Protein AF-A0A7S0HGZ1-F1 (afdb_monomer_lite)

Sequence (191 aa):
KMSKRSIVALLVACAAPAHAFAPAGRRSLPRTAAAGVERHELALAAVRRSAQPQMAAAAVATRLGAGGLSLASLTRPVVAVAAALLVVIAWAFKRLNTPSRVYDREANSVGREYDAWTSEGVLEYYWGEHIHLGWYAEGQRKGPFYGGKDFIEAKYDFTEKMLEFSKTDMPAKVLDVGCGIGGTSRYIAKR

Foldseek 3Di:
DDDDDDDDDDDDDDDDDDDDDDDDDDDDDDDDPVVVVVVVVVVVVVVVVVPPCVVVVVVVVVVVPPDDPDPVPDDPVNVVVVVVVVVVVVVVCCVVPDDPDDCDVPVNVVVVVLVVCVVVCVCCVPPNQDPDWFAADVQQDDDPPGHDDDGNVRRVVVLVVVCVVVVDDLDPDDDDDCCRSPSSVVSSVVD

InterPro domains:
  IPR029063 S-adenosyl-L-methionine-dependent methyltransferase superfamily [G3DSA:3.40.50.150] (119-191)
  IPR029063 S-adenosyl-L-methionine-dependent methyltransferase superfamily [SSF53335] (108-191)
  IPR050447 Erg6/SMT methyltransferase [PTHR44068] (107-190)

Organism: NCBI:txid33657

pLDDT: mean 73.36, std 22.55, range [29.34, 97.44]

Structure (mmCIF, N/CA/C/O backbone):
data_AF-A0A7S0HGZ1-F1
#
_entry.id   AF-A0A7S0HGZ1-F1
#
loop_
_atom_site.group_PDB
_atom_site.id
_atom_site.type_symbol
_atom_site.label_atom_id
_atom_site.label_alt_id
_atom_site.label_comp_id
_atom_site.label_asym_id
_atom_site.label_entity_id
_atom_site.label_seq_id
_atom_site.pdbx_PDB_ins_code
_atom_site.Cartn_x
_atom_site.Cartn_y
_atom_site.Cartn_z
_atom_site.occupancy
_atom_site.B_iso_or_equiv
_atom_site.auth_seq_id
_atom_site.auth_comp_id
_atom_site.auth_asym_id
_atom_site.auth_atom_id
_atom_site.pdbx_PDB_model_num
ATOM 1 N N . LYS A 1 1 ? 31.684 48.669 -25.978 1.00 41.62 1 LYS A N 1
ATOM 2 C CA . LYS A 1 1 ? 30.832 48.511 -24.770 1.00 41.62 1 LYS A CA 1
ATOM 3 C C . LYS A 1 1 ? 29.613 47.675 -25.170 1.00 41.62 1 LYS A C 1
ATOM 5 O O . LYS A 1 1 ? 29.011 48.013 -26.174 1.00 41.62 1 LYS A O 1
ATOM 10 N N . MET A 1 2 ? 29.312 46.612 -24.410 1.00 41.50 2 MET A N 1
ATOM 11 C CA . MET A 1 2 ? 28.174 45.673 -24.529 1.00 41.50 2 MET A CA 1
ATOM 12 C C . MET A 1 2 ? 28.137 44.710 -25.732 1.00 41.50 2 MET A C 1
ATOM 14 O O . MET A 1 2 ? 27.576 45.025 -26.771 1.00 41.50 2 MET A O 1
ATOM 18 N N . SER A 1 3 ? 28.592 43.471 -25.512 1.00 36.12 3 SER A N 1
ATOM 19 C CA . SER A 1 3 ? 28.006 42.295 -26.172 1.00 36.12 3 SER A CA 1
ATOM 20 C C . SER A 1 3 ? 27.131 41.576 -25.145 1.00 36.12 3 SER A C 1
ATOM 22 O O . SER A 1 3 ? 27.597 41.205 -24.064 1.00 36.12 3 SER A O 1
ATOM 24 N N . LYS A 1 4 ? 25.828 41.510 -25.431 1.00 45.56 4 LYS A N 1
ATOM 25 C CA . LYS A 1 4 ? 24.799 40.934 -24.562 1.00 45.56 4 LYS A CA 1
ATOM 26 C C . LYS A 1 4 ? 24.889 39.407 -24.597 1.00 45.56 4 LYS A C 1
ATOM 28 O O . LYS A 1 4 ? 24.957 38.796 -25.655 1.00 45.56 4 LYS A O 1
ATOM 33 N N . ARG A 1 5 ? 24.850 38.825 -23.400 1.00 55.84 5 ARG A N 1
ATOM 34 C CA . ARG A 1 5 ? 24.673 37.400 -23.112 1.00 55.84 5 ARG A CA 1
ATOM 35 C C . ARG A 1 5 ? 23.346 36.906 -23.701 1.00 55.84 5 ARG A C 1
ATOM 37 O O . ARG A 1 5 ? 22.328 37.558 -23.485 1.00 55.84 5 ARG A O 1
ATOM 44 N N . SER A 1 6 ? 23.339 35.720 -24.304 1.00 40.00 6 SER A N 1
ATOM 45 C CA . SER A 1 6 ? 22.114 34.938 -24.501 1.00 40.00 6 SER A CA 1
ATOM 46 C C . SER A 1 6 ? 22.277 33.592 -23.808 1.00 40.00 6 SER A C 1
ATOM 48 O O . SER A 1 6 ? 22.900 32.669 -24.319 1.00 40.00 6 SER A O 1
ATOM 50 N N . ILE A 1 7 ? 21.740 33.533 -22.591 1.00 44.81 7 ILE A N 1
ATOM 51 C CA . ILE A 1 7 ? 21.491 32.307 -21.838 1.00 44.81 7 ILE A CA 1
ATOM 52 C C . ILE A 1 7 ? 20.259 31.665 -22.480 1.00 44.81 7 ILE A C 1
ATOM 54 O O . ILE A 1 7 ? 19.182 32.259 -22.469 1.00 44.81 7 ILE A O 1
ATOM 58 N N . VAL A 1 8 ? 20.417 30.481 -23.068 1.00 39.00 8 VAL A N 1
ATOM 59 C CA . VAL A 1 8 ? 19.291 29.683 -23.565 1.00 39.00 8 VAL A CA 1
ATOM 60 C C . VAL A 1 8 ? 18.772 28.851 -22.398 1.00 39.00 8 VAL A C 1
ATOM 62 O O . VAL A 1 8 ? 19.429 27.916 -21.947 1.00 39.00 8 VAL A O 1
ATOM 65 N N . ALA A 1 9 ? 17.607 29.230 -21.878 1.00 36.78 9 ALA A N 1
ATOM 66 C CA . ALA A 1 9 ? 16.886 28.461 -20.875 1.00 36.78 9 ALA A CA 1
ATOM 67 C C . ALA A 1 9 ? 16.153 27.297 -21.559 1.00 36.78 9 ALA A C 1
ATOM 69 O O . ALA A 1 9 ? 15.235 27.505 -22.354 1.00 36.78 9 ALA A O 1
ATOM 70 N N . LEU A 1 10 ? 16.567 26.069 -21.250 1.00 31.06 10 LEU A N 1
ATOM 71 C CA . LEU A 1 10 ? 15.882 24.849 -21.661 1.00 31.06 10 LEU A CA 1
ATOM 72 C C . LEU A 1 10 ? 14.682 24.621 -20.729 1.00 31.06 10 LEU A C 1
ATOM 74 O O . LEU A 1 10 ? 14.828 24.109 -19.622 1.00 31.06 10 LEU A O 1
ATOM 78 N N . LEU A 1 11 ? 13.493 25.031 -21.168 1.00 31.52 11 LEU A N 1
ATOM 79 C CA . LEU A 1 11 ? 12.237 24.753 -20.472 1.00 31.52 11 LEU A CA 1
ATOM 80 C C . LEU A 1 11 ? 11.742 23.351 -20.854 1.00 31.52 11 LEU A C 1
ATOM 82 O O . LEU A 1 11 ? 11.173 23.141 -21.925 1.00 31.52 11 LEU A O 1
ATOM 86 N N . VAL A 1 12 ? 11.969 22.383 -19.965 1.00 32.38 12 VAL A N 1
ATOM 87 C CA . VAL A 1 12 ? 11.362 21.049 -20.037 1.00 32.38 12 VAL A CA 1
ATOM 88 C C . VAL A 1 12 ? 9.941 21.149 -19.483 1.00 32.38 12 VAL A C 1
ATOM 90 O O . VA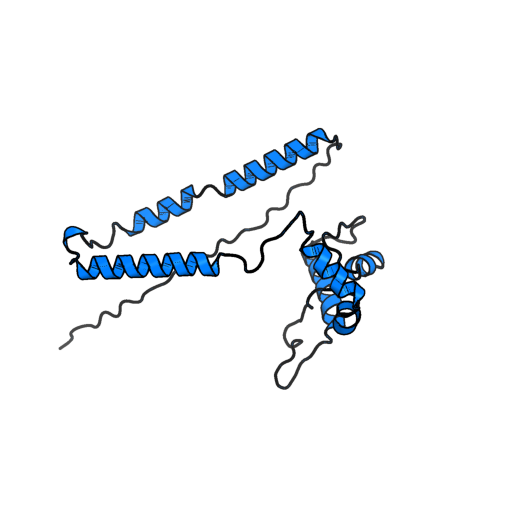L A 1 12 ? 9.737 21.248 -18.277 1.00 32.38 12 VAL A O 1
ATOM 93 N N . ALA A 1 13 ? 8.947 21.151 -20.368 1.00 34.00 13 ALA A N 1
ATOM 94 C CA . ALA A 1 13 ? 7.546 21.045 -19.977 1.00 34.00 13 ALA A CA 1
ATOM 95 C C . ALA A 1 13 ? 7.168 19.562 -19.832 1.00 34.00 13 ALA A C 1
ATOM 97 O O . ALA A 1 13 ? 6.908 18.884 -20.826 1.00 34.00 13 ALA A O 1
ATOM 98 N N . CYS A 1 14 ? 7.131 19.059 -18.597 1.00 29.34 14 CYS A N 1
ATOM 99 C CA . CYS A 1 14 ? 6.474 17.792 -18.278 1.00 29.34 14 CYS A CA 1
ATOM 100 C C . CYS A 1 14 ? 4.956 18.012 -18.261 1.00 29.34 14 CYS A C 1
ATOM 102 O O . CYS A 1 14 ? 4.414 18.550 -17.299 1.00 29.34 14 CYS A O 1
ATOM 104 N N . ALA A 1 15 ? 4.264 17.602 -19.322 1.00 35.25 15 ALA A N 1
ATOM 105 C CA . ALA A 1 15 ? 2.812 17.484 -19.303 1.00 35.25 15 ALA A CA 1
ATOM 106 C C . ALA A 1 15 ? 2.436 16.133 -18.675 1.00 35.25 15 ALA A C 1
ATOM 108 O O . ALA A 1 15 ? 2.579 15.089 -19.309 1.00 35.25 15 ALA A O 1
ATOM 109 N N . ALA A 1 16 ? 1.980 16.149 -17.423 1.00 33.12 16 ALA A N 1
ATOM 110 C CA . ALA A 1 16 ? 1.299 15.004 -16.829 1.00 33.12 16 ALA A CA 1
ATOM 111 C C . ALA A 1 16 ? -0.161 14.976 -17.324 1.00 33.12 16 ALA A C 1
ATOM 113 O O . ALA A 1 16 ? -0.810 16.027 -17.330 1.00 33.12 16 ALA A O 1
ATOM 114 N N . PRO A 1 17 ? -0.714 13.820 -17.727 1.00 38.50 17 PRO A N 1
ATOM 115 C CA . PRO A 1 17 ? -2.129 13.731 -18.044 1.00 38.50 17 PRO A CA 1
ATOM 116 C C . PRO A 1 17 ? -2.932 13.762 -16.739 1.00 38.50 17 PRO A C 1
ATOM 118 O O . PRO A 1 17 ? -2.854 12.853 -15.913 1.00 38.50 17 PRO A O 1
ATOM 121 N N . ALA A 1 18 ? -3.715 14.821 -16.543 1.00 38.97 18 ALA A N 1
ATOM 122 C CA . ALA A 1 18 ? -4.734 14.862 -15.505 1.00 38.97 18 ALA A CA 1
ATOM 123 C C . ALA A 1 18 ? -5.932 14.018 -15.966 1.00 38.97 18 ALA A C 1
ATOM 125 O O . ALA A 1 18 ? -6.783 14.484 -16.723 1.00 38.97 18 ALA A O 1
ATOM 126 N N . HIS A 1 19 ? -5.998 12.758 -15.539 1.00 39.75 19 HIS A N 1
ATOM 127 C CA . HIS A 1 19 ? -7.205 11.952 -15.700 1.00 39.75 19 HIS A CA 1
ATOM 128 C C . HIS A 1 19 ? -8.197 12.317 -14.590 1.00 39.75 19 HIS A C 1
ATOM 130 O O . HIS A 1 19 ? -8.102 11.830 -13.466 1.00 39.75 19 HIS A O 1
ATOM 136 N N . ALA A 1 20 ? -9.143 13.204 -14.898 1.00 35.41 20 ALA A N 1
ATOM 137 C CA . ALA A 1 20 ? -10.299 13.445 -14.044 1.00 35.41 20 ALA A CA 1
ATOM 138 C C . ALA A 1 20 ? -11.255 12.242 -14.131 1.00 35.41 20 ALA A C 1
ATOM 140 O O . ALA A 1 20 ? -11.731 11.885 -15.208 1.00 35.41 20 ALA A O 1
ATOM 141 N N . PHE A 1 21 ? -11.527 11.608 -12.991 1.00 33.97 21 PHE A N 1
ATOM 142 C CA . PHE A 1 21 ? -12.536 10.561 -12.856 1.00 33.97 21 PHE A CA 1
ATOM 143 C C . PHE A 1 21 ? -13.940 11.175 -12.991 1.00 33.97 21 PHE A C 1
ATOM 145 O O . PHE A 1 21 ? -14.324 12.031 -12.194 1.00 33.97 21 PHE A O 1
ATOM 152 N N . ALA A 1 22 ? -14.708 10.745 -13.996 1.00 34.44 22 ALA A N 1
ATOM 153 C CA . ALA A 1 22 ? -16.108 11.127 -14.172 1.00 34.44 22 ALA A CA 1
ATOM 154 C C . ALA A 1 22 ? -17.026 10.082 -13.504 1.00 34.44 22 ALA A C 1
ATOM 156 O O . ALA A 1 22 ? -16.898 8.893 -13.807 1.00 34.44 22 ALA A O 1
ATOM 157 N N . PRO A 1 23 ? -17.961 10.470 -12.616 1.00 38.59 23 PRO A N 1
ATOM 158 C CA . PRO A 1 23 ? -18.854 9.513 -11.976 1.00 38.59 23 PRO A CA 1
ATOM 159 C C . PRO A 1 23 ? -19.925 9.043 -12.969 1.00 38.59 23 PRO A C 1
ATOM 161 O O . PRO A 1 23 ? -20.673 9.844 -13.530 1.00 38.59 23 PRO A O 1
ATOM 164 N N . ALA A 1 24 ? -20.020 7.729 -13.180 1.00 42.75 24 ALA A N 1
ATOM 165 C CA . ALA A 1 24 ? -21.092 7.131 -13.967 1.00 42.75 24 ALA A CA 1
ATOM 166 C C . ALA A 1 24 ? -22.426 7.230 -13.203 1.00 42.75 24 ALA A C 1
ATOM 168 O O . ALA A 1 24 ? -22.575 6.694 -12.103 1.00 42.75 24 ALA A O 1
ATOM 169 N N . GLY A 1 25 ? -23.397 7.931 -13.791 1.00 37.00 25 GLY A N 1
ATOM 170 C CA . GLY A 1 25 ? -24.742 8.092 -13.243 1.00 37.00 25 GLY A CA 1
ATOM 171 C C . GLY A 1 25 ? -25.485 6.762 -13.081 1.00 37.00 25 GLY A C 1
ATOM 172 O O . GLY A 1 25 ? -25.408 5.866 -13.922 1.00 37.00 25 GLY A O 1
ATOM 173 N N . ARG A 1 26 ? -26.237 6.644 -11.980 1.00 47.19 26 ARG A N 1
ATOM 174 C CA . ARG A 1 26 ? -27.071 5.483 -11.647 1.00 47.19 26 ARG A CA 1
ATOM 175 C C . ARG A 1 26 ? -28.221 5.321 -12.648 1.00 47.19 26 ARG A C 1
ATOM 177 O O . ARG A 1 26 ? -29.146 6.127 -12.658 1.00 47.19 26 ARG A O 1
ATOM 184 N N . ARG A 1 27 ? -28.237 4.208 -13.386 1.00 40.69 27 ARG A N 1
ATOM 185 C CA . ARG A 1 27 ? -29.474 3.546 -13.834 1.00 40.69 27 ARG A CA 1
ATOM 186 C C . ARG A 1 27 ? -29.335 2.035 -13.664 1.00 40.69 27 ARG A C 1
ATOM 188 O O . ARG A 1 27 ? -28.563 1.376 -14.354 1.00 40.69 27 ARG A O 1
ATOM 195 N N . SER A 1 28 ? -30.079 1.503 -12.704 1.00 45.09 28 SER A N 1
ATOM 196 C CA . SER A 1 28 ? -30.252 0.075 -12.458 1.00 45.09 28 SER A CA 1
ATOM 197 C C . SER A 1 28 ? -31.193 -0.518 -13.509 1.00 45.09 28 SER A C 1
ATOM 199 O O . SER A 1 28 ? -32.391 -0.245 -13.482 1.00 45.09 28 SER A O 1
ATOM 201 N N . LEU A 1 29 ? -30.660 -1.332 -14.421 1.00 42.62 29 LEU A N 1
ATOM 202 C CA . LEU A 1 29 ? -31.454 -2.225 -15.271 1.00 42.62 29 LEU A CA 1
ATOM 203 C C . LEU A 1 29 ? -31.187 -3.693 -14.890 1.00 42.62 29 LEU A C 1
ATOM 205 O O . LEU A 1 29 ? -30.072 -4.001 -14.444 1.00 42.62 29 LEU A O 1
ATOM 209 N N . PRO A 1 30 ? -32.184 -4.590 -15.040 1.00 42.56 30 PRO A N 1
ATOM 210 C CA . PRO A 1 30 ? -32.094 -5.969 -14.579 1.00 42.56 30 PRO A CA 1
ATOM 211 C C . PRO A 1 30 ? -30.989 -6.752 -15.295 1.00 42.56 30 PRO A C 1
ATOM 213 O O . PRO A 1 30 ? -30.675 -6.540 -16.466 1.00 42.56 30 PRO A O 1
ATOM 216 N N . ARG A 1 31 ? -30.354 -7.642 -14.534 1.00 44.50 31 ARG A N 1
ATOM 217 C CA . ARG A 1 31 ? -29.079 -8.284 -14.851 1.00 44.50 31 ARG A CA 1
ATOM 218 C C . ARG A 1 31 ? -29.319 -9.648 -15.505 1.00 44.50 31 ARG A C 1
ATOM 220 O O . ARG A 1 31 ? -29.471 -10.641 -14.807 1.00 44.50 31 ARG A O 1
ATOM 227 N N . THR A 1 32 ? -29.310 -9.705 -16.835 1.00 45.94 32 THR A N 1
ATOM 228 C CA . THR A 1 32 ? -29.090 -10.956 -17.583 1.00 45.94 32 THR A CA 1
ATOM 229 C C . THR A 1 32 ? -27.603 -11.088 -17.930 1.00 45.94 32 THR A C 1
ATOM 231 O O . THR A 1 32 ? -26.920 -10.090 -18.167 1.00 45.94 32 THR A O 1
ATOM 234 N N . ALA A 1 33 ? -27.069 -12.315 -17.918 1.00 49.88 33 ALA A N 1
ATOM 235 C CA . ALA A 1 33 ? -25.637 -12.593 -18.103 1.00 49.88 33 ALA A CA 1
ATOM 236 C C . ALA A 1 33 ? -25.077 -12.070 -19.445 1.00 49.88 33 ALA A C 1
ATOM 238 O O . ALA A 1 33 ? -23.939 -11.606 -19.498 1.00 49.88 33 ALA A O 1
ATOM 239 N N . ALA A 1 34 ? -25.905 -12.031 -20.495 1.00 48.03 34 ALA A N 1
ATOM 240 C CA . ALA A 1 34 ? -25.556 -11.462 -21.799 1.00 48.03 34 ALA A CA 1
ATOM 241 C C . ALA A 1 34 ? -25.241 -9.952 -21.731 1.00 48.03 34 ALA A C 1
ATOM 243 O O . ALA A 1 34 ? -24.318 -9.474 -22.387 1.00 48.03 34 ALA A O 1
ATOM 244 N N . ALA A 1 35 ? -25.922 -9.206 -20.853 1.00 49.75 35 ALA A N 1
ATOM 245 C CA . ALA A 1 35 ? -25.700 -7.771 -20.667 1.00 49.75 35 ALA A CA 1
ATOM 246 C C . ALA A 1 35 ? -24.392 -7.440 -19.920 1.00 49.75 35 ALA A C 1
ATOM 248 O O . ALA A 1 35 ? -24.029 -6.267 -19.811 1.00 49.75 35 ALA A O 1
ATOM 249 N N . GLY A 1 36 ? -23.710 -8.433 -19.335 1.00 49.97 36 GLY A N 1
ATOM 250 C CA . GLY A 1 36 ? -22.396 -8.262 -18.706 1.00 49.97 36 GLY A CA 1
ATOM 251 C C . GLY A 1 36 ? -21.254 -8.275 -19.723 1.00 49.97 36 GLY A C 1
ATOM 252 O O . GLY A 1 36 ? -20.342 -7.458 -19.624 1.00 49.97 36 GLY A O 1
ATOM 253 N N . VAL A 1 37 ? -21.351 -9.148 -20.729 1.00 55.09 37 VAL A N 1
ATOM 254 C CA . VAL A 1 37 ? -20.358 -9.277 -21.808 1.00 55.09 37 VAL A CA 1
ATOM 255 C C . VAL A 1 37 ? -20.407 -8.056 -22.728 1.00 55.09 37 VAL A C 1
ATOM 257 O O . VAL A 1 37 ? -19.378 -7.433 -22.965 1.00 55.09 37 VAL A O 1
ATOM 260 N N . GLU A 1 38 ? -21.611 -7.626 -23.120 1.00 54.50 38 GLU A N 1
ATOM 261 C CA . GLU A 1 38 ? -21.840 -6.388 -23.886 1.00 54.50 38 GLU A CA 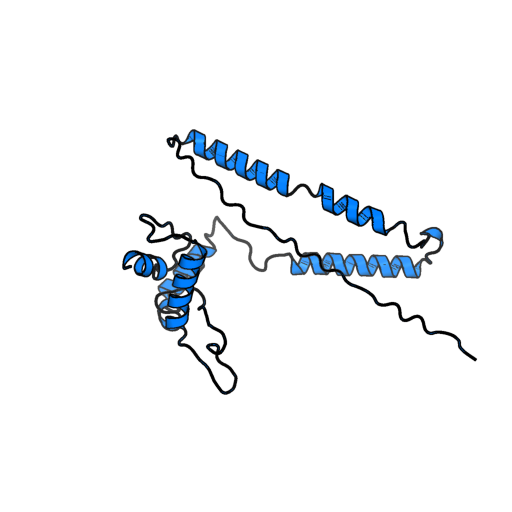1
ATOM 262 C C . GLU A 1 38 ? -21.270 -5.147 -23.177 1.00 54.50 38 GLU A C 1
ATOM 264 O O . GLU A 1 38 ? -20.631 -4.299 -23.796 1.00 54.50 38 GLU A O 1
ATOM 269 N N . ARG A 1 39 ? -21.434 -5.051 -21.849 1.00 56.75 39 ARG A N 1
ATOM 270 C CA . ARG A 1 39 ? -20.885 -3.938 -21.056 1.00 56.75 39 ARG A CA 1
ATOM 271 C C . ARG A 1 39 ? -19.363 -3.971 -20.954 1.00 56.75 39 ARG A C 1
ATOM 273 O O . ARG A 1 39 ? -18.753 -2.906 -20.914 1.00 56.75 39 ARG A O 1
ATOM 280 N N . HIS A 1 40 ? -18.759 -5.156 -20.919 1.00 54.72 40 HIS A N 1
ATOM 281 C CA . HIS A 1 40 ? -17.306 -5.309 -20.909 1.00 54.72 40 HIS A CA 1
ATOM 282 C C . HIS A 1 40 ? -16.698 -4.936 -22.268 1.00 54.72 40 HIS A C 1
ATOM 284 O O . HIS A 1 40 ? -15.738 -4.172 -22.311 1.00 54.72 40 HIS A O 1
AT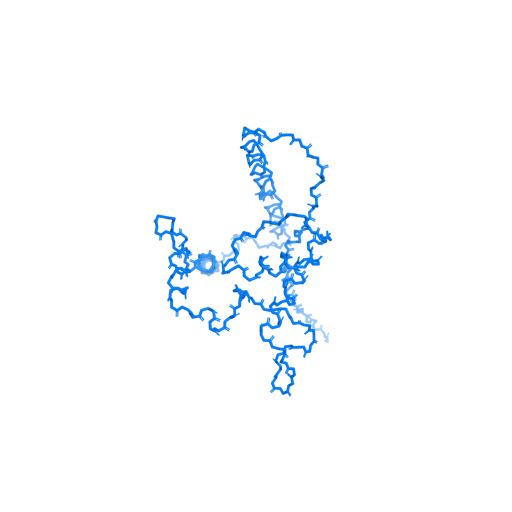OM 290 N N . GLU A 1 41 ? -17.313 -5.375 -23.368 1.00 58.22 41 GLU A N 1
ATOM 291 C CA . GLU A 1 41 ? -16.935 -4.997 -24.736 1.00 58.22 41 GLU A CA 1
ATOM 292 C C . GLU A 1 41 ? -17.085 -3.486 -24.973 1.00 58.22 41 GLU A C 1
ATOM 294 O O . GLU A 1 41 ? -16.166 -2.841 -25.472 1.00 58.22 41 GLU A O 1
ATOM 299 N N . LEU A 1 42 ? -18.192 -2.876 -24.533 1.00 57.28 42 LEU A N 1
ATOM 300 C CA . LEU A 1 42 ? -18.407 -1.427 -24.637 1.00 57.28 42 LEU A CA 1
ATOM 301 C C . LEU A 1 42 ? -17.424 -0.621 -23.775 1.00 57.28 42 LEU A C 1
ATOM 303 O O . LEU A 1 42 ? -16.933 0.418 -24.222 1.00 57.28 42 LEU A O 1
ATOM 307 N N . ALA A 1 43 ? -17.099 -1.095 -22.570 1.00 56.31 43 ALA A N 1
ATOM 308 C CA . ALA A 1 43 ? -16.103 -0.465 -21.705 1.00 56.31 43 ALA A CA 1
ATOM 309 C C . ALA A 1 43 ? -14.686 -0.587 -22.288 1.00 56.31 43 ALA A C 1
ATOM 311 O O . ALA A 1 43 ? -13.951 0.400 -22.319 1.00 56.31 43 ALA A O 1
ATOM 312 N N . LEU A 1 44 ? -14.318 -1.751 -22.830 1.00 55.53 44 LEU A N 1
ATOM 313 C CA . LEU A 1 44 ? -13.049 -1.959 -23.532 1.00 55.53 44 LEU A CA 1
ATOM 314 C C . LEU A 1 44 ? -12.964 -1.128 -24.817 1.00 55.53 44 LEU A C 1
ATOM 316 O O . LEU A 1 44 ? -11.914 -0.556 -25.106 1.00 55.53 44 LEU A O 1
ATOM 320 N N . ALA A 1 45 ? -14.062 -0.998 -25.565 1.00 56.25 45 ALA A N 1
ATOM 321 C CA . ALA A 1 45 ? -14.146 -0.157 -26.755 1.00 56.25 45 ALA A CA 1
ATOM 322 C C . ALA A 1 45 ? -14.060 1.342 -26.419 1.00 56.25 45 ALA A C 1
ATOM 324 O O . ALA A 1 45 ? -13.477 2.108 -27.191 1.00 56.25 45 ALA A O 1
ATOM 325 N N . ALA A 1 46 ? -14.601 1.769 -25.273 1.00 54.38 46 ALA A N 1
ATOM 326 C CA . ALA A 1 46 ? -14.463 3.131 -24.761 1.00 54.38 46 ALA A CA 1
ATOM 327 C C . ALA A 1 46 ? -13.027 3.416 -24.290 1.00 54.38 46 ALA A C 1
ATOM 329 O O . ALA A 1 46 ? -12.467 4.449 -24.654 1.00 54.38 46 ALA A O 1
ATOM 330 N N . VAL A 1 47 ? -12.390 2.470 -23.587 1.00 54.16 47 VAL A N 1
ATOM 331 C CA . VAL A 1 47 ? -10.973 2.554 -23.188 1.00 54.16 47 VAL A CA 1
ATOM 332 C C . VAL A 1 47 ? -10.053 2.581 -24.416 1.00 54.16 47 VAL A C 1
ATOM 334 O O . VAL A 1 47 ? -9.160 3.427 -24.492 1.00 54.16 47 VAL A O 1
ATOM 337 N N . ARG A 1 48 ? -10.314 1.748 -25.437 1.00 51.88 48 ARG A N 1
ATOM 338 C CA . ARG A 1 48 ? -9.607 1.780 -26.734 1.00 51.88 48 ARG A CA 1
ATOM 339 C C . ARG A 1 48 ? -9.778 3.108 -27.470 1.00 51.88 48 ARG A C 1
ATOM 341 O O . ARG A 1 48 ? -8.820 3.570 -28.081 1.00 51.88 48 ARG A O 1
ATOM 348 N N . ARG A 1 49 ? -10.959 3.735 -27.401 1.00 50.47 49 ARG A N 1
ATOM 349 C CA . ARG A 1 49 ? -11.201 5.070 -27.979 1.00 50.47 49 ARG A CA 1
ATOM 350 C C . ARG A 1 49 ? -10.517 6.188 -27.191 1.00 50.47 49 ARG A C 1
ATOM 352 O O . ARG A 1 49 ? -9.988 7.103 -27.806 1.00 50.47 49 ARG A O 1
ATOM 359 N N . SER A 1 50 ? -10.434 6.101 -25.861 1.00 49.19 50 SER A N 1
ATOM 360 C CA . SER A 1 50 ? -9.639 7.053 -25.062 1.00 49.19 50 SER A CA 1
ATOM 361 C C . SER A 1 50 ? -8.125 6.877 -25.229 1.00 49.19 50 SER A C 1
ATOM 363 O O . SER A 1 50 ? -7.368 7.810 -24.981 1.00 49.19 50 SER A O 1
ATOM 365 N N . ALA A 1 51 ? -7.685 5.703 -25.689 1.00 43.75 51 ALA A N 1
ATOM 366 C CA . ALA A 1 51 ? -6.294 5.383 -25.996 1.00 43.75 51 ALA A CA 1
ATOM 367 C C . ALA A 1 51 ? -5.921 5.641 -27.471 1.00 43.75 51 ALA A C 1
ATOM 369 O O . ALA A 1 51 ? -4.910 5.124 -27.947 1.00 43.75 51 ALA A O 1
ATOM 370 N N . GLN A 1 52 ? -6.712 6.421 -28.220 1.00 43.44 52 GLN A N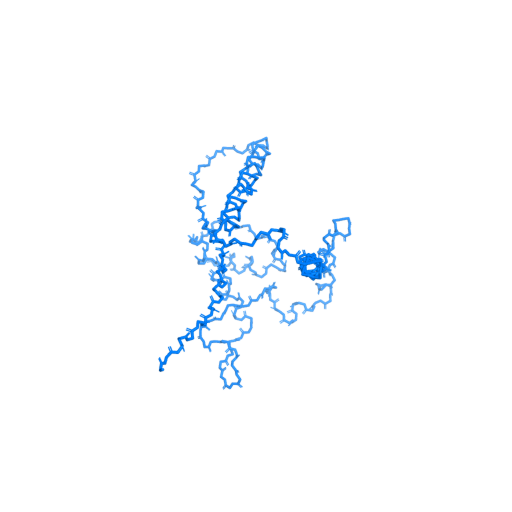 1
ATOM 371 C CA . GLN A 1 52 ? -6.326 6.852 -29.564 1.00 43.44 52 GLN A CA 1
ATOM 372 C C . GLN A 1 52 ? -5.107 7.796 -29.461 1.00 43.44 52 GLN A C 1
ATOM 374 O O . GLN A 1 52 ? -5.249 8.917 -28.971 1.00 43.44 52 GLN A O 1
ATOM 379 N N . PRO A 1 53 ? -3.912 7.431 -29.974 1.00 45.56 53 PRO A N 1
ATOM 380 C CA . PRO A 1 53 ? -2.697 8.253 -29.873 1.00 45.56 53 PRO A CA 1
ATOM 381 C C . PRO A 1 53 ? -2.719 9.489 -30.794 1.00 45.56 53 PRO A C 1
ATOM 383 O O . PRO A 1 53 ? -1.700 10.144 -31.023 1.00 45.56 53 PRO A O 1
ATOM 386 N N . GLN A 1 54 ? -3.886 9.820 -31.346 1.00 47.75 54 GLN A N 1
ATOM 387 C CA . GLN A 1 54 ? -4.048 10.741 -32.466 1.00 47.75 54 GLN A CA 1
ATOM 388 C C . GLN A 1 54 ? -3.744 12.192 -32.077 1.00 47.75 54 GLN A C 1
ATOM 390 O O . GLN A 1 54 ? -3.269 12.959 -32.908 1.00 47.75 54 GLN A O 1
ATOM 395 N N . MET A 1 55 ? -3.927 12.557 -30.802 1.00 44.12 55 MET A N 1
ATOM 396 C CA . MET A 1 55 ? -3.637 13.915 -30.326 1.00 44.12 55 MET A CA 1
ATOM 397 C C . MET A 1 55 ? -2.183 14.128 -29.876 1.00 44.12 55 MET A C 1
ATOM 399 O O . MET A 1 55 ? -1.703 15.259 -29.906 1.00 44.12 55 MET A O 1
ATOM 403 N N . ALA A 1 56 ? -1.447 13.067 -29.524 1.00 47.03 56 ALA A N 1
ATOM 404 C CA . ALA A 1 56 ? -0.031 13.184 -29.162 1.00 47.03 56 ALA A CA 1
ATOM 405 C C . ALA A 1 56 ? 0.876 13.308 -30.401 1.00 47.03 56 ALA A C 1
ATOM 407 O O . ALA A 1 56 ? 1.861 14.044 -30.377 1.00 47.03 56 ALA A O 1
ATOM 408 N N . ALA A 1 57 ? 0.519 12.650 -31.511 1.00 44.81 57 ALA A N 1
ATOM 409 C CA . ALA A 1 57 ? 1.297 12.703 -32.751 1.00 44.81 57 ALA A CA 1
ATOM 410 C C . ALA A 1 57 ? 1.285 14.100 -33.411 1.00 44.81 57 ALA A C 1
ATOM 412 O O . ALA A 1 57 ? 2.318 14.563 -33.898 1.00 44.81 57 ALA A O 1
ATOM 413 N N . ALA A 1 58 ? 0.152 14.813 -33.370 1.00 45.16 58 ALA A N 1
ATOM 414 C CA . ALA A 1 58 ? 0.016 16.140 -33.983 1.00 45.16 58 ALA A CA 1
ATOM 415 C C . ALA A 1 58 ? 0.808 17.240 -33.242 1.00 45.16 58 ALA A C 1
ATOM 417 O O . ALA A 1 58 ? 1.382 18.137 -33.866 1.00 45.16 58 ALA A O 1
ATOM 418 N N . ALA A 1 59 ? 0.904 17.155 -31.910 1.00 46.03 59 ALA A N 1
ATOM 419 C CA . ALA A 1 59 ? 1.652 18.124 -31.107 1.00 46.03 59 ALA A CA 1
ATOM 420 C C . ALA A 1 59 ? 3.181 17.977 -31.258 1.00 46.03 59 ALA A C 1
ATOM 422 O O . ALA A 1 59 ? 3.905 18.971 -31.181 1.00 46.03 59 ALA A O 1
ATOM 423 N N . VAL A 1 60 ? 3.675 16.761 -31.526 1.00 46.09 60 VAL A N 1
ATOM 424 C CA . VAL A 1 60 ? 5.104 16.501 -31.787 1.00 46.09 60 VAL A CA 1
ATOM 425 C C . VAL A 1 60 ? 5.509 16.963 -33.191 1.00 46.09 60 VAL A C 1
ATOM 427 O O . VAL A 1 60 ? 6.573 17.561 -33.352 1.00 46.09 60 VAL A O 1
ATOM 430 N N . ALA A 1 61 ? 4.643 16.779 -34.192 1.00 45.53 61 ALA A N 1
ATOM 431 C CA . ALA A 1 61 ? 4.921 17.175 -35.575 1.00 45.53 61 ALA A CA 1
ATOM 432 C C . ALA A 1 61 ? 5.095 18.699 -35.754 1.00 45.53 61 ALA A C 1
ATOM 434 O O . ALA A 1 61 ? 5.855 19.145 -36.610 1.00 45.53 61 ALA A O 1
ATOM 435 N N . THR A 1 62 ? 4.454 19.510 -34.907 1.00 43.09 62 THR A N 1
ATOM 436 C CA . THR A 1 62 ? 4.413 20.975 -35.080 1.00 43.09 62 THR A CA 1
ATOM 437 C C . THR A 1 62 ? 5.646 21.699 -34.506 1.00 43.09 62 THR A C 1
ATOM 439 O O . THR A 1 62 ? 5.883 22.862 -34.821 1.00 43.09 62 THR A O 1
ATOM 442 N N . ARG A 1 63 ? 6.493 21.036 -33.702 1.00 48.06 63 ARG A N 1
ATOM 443 C CA . ARG A 1 63 ? 7.694 21.665 -33.100 1.00 48.06 63 ARG A CA 1
ATOM 444 C C . ARG A 1 63 ? 8.996 21.457 -33.879 1.00 48.06 63 ARG A C 1
ATOM 446 O O . ARG A 1 63 ? 9.992 22.094 -33.552 1.00 48.06 63 ARG A O 1
ATOM 453 N N . LEU A 1 64 ? 8.989 20.637 -34.930 1.00 48.75 64 LEU A N 1
ATOM 454 C CA . LEU A 1 64 ? 10.151 20.431 -35.809 1.00 48.75 64 LEU A CA 1
ATOM 455 C C . LEU A 1 64 ? 10.305 21.517 -36.890 1.00 48.75 64 LEU A C 1
ATOM 457 O O . LEU A 1 64 ? 11.365 21.619 -37.495 1.00 48.75 64 LEU A O 1
ATOM 461 N N . GLY A 1 65 ? 9.280 22.347 -37.119 1.00 48.78 65 GLY A N 1
ATOM 462 C CA . GLY A 1 65 ? 9.285 23.360 -38.183 1.00 48.78 65 GLY A CA 1
ATOM 463 C C . GLY A 1 65 ? 9.803 24.750 -37.793 1.00 48.78 65 GLY A C 1
ATOM 464 O O . GLY A 1 65 ? 10.035 25.568 -38.675 1.00 48.78 65 GLY A O 1
ATOM 465 N N . ALA A 1 66 ? 9.985 25.048 -36.500 1.00 53.56 66 ALA A N 1
ATOM 466 C CA . ALA A 1 66 ? 10.281 26.415 -36.041 1.00 53.56 66 ALA A CA 1
ATOM 467 C C . ALA A 1 66 ? 11.770 26.692 -35.742 1.00 53.56 66 ALA A C 1
ATOM 469 O O . ALA A 1 66 ? 12.144 27.836 -35.498 1.00 53.56 66 ALA A O 1
ATOM 470 N N . GLY A 1 67 ? 12.631 25.671 -35.777 1.00 55.09 67 GLY A N 1
ATOM 471 C CA . GLY A 1 67 ? 14.081 25.811 -35.629 1.00 55.09 67 GLY A CA 1
ATOM 472 C C . GLY A 1 67 ? 14.776 25.115 -36.788 1.00 55.09 67 GLY A C 1
ATOM 473 O O . GLY A 1 67 ? 14.947 23.902 -36.754 1.00 55.09 67 GLY A O 1
ATOM 474 N N . GLY A 1 68 ? 15.122 25.870 -37.832 1.00 55.66 68 GLY A N 1
ATOM 475 C CA . GLY A 1 68 ? 15.687 25.362 -39.083 1.00 55.66 68 GLY A CA 1
ATOM 476 C C . GLY A 1 68 ? 17.065 24.709 -38.937 1.00 55.66 68 GLY A C 1
ATOM 477 O O . GLY A 1 68 ? 18.074 25.291 -39.319 1.00 55.66 68 GLY A O 1
ATOM 478 N N . LEU A 1 69 ? 17.109 23.476 -38.438 1.00 55.75 69 LEU A N 1
ATOM 479 C CA . LEU A 1 69 ? 18.224 22.558 -38.644 1.00 55.75 69 LEU A CA 1
ATOM 480 C C . LEU A 1 69 ? 17.921 21.740 -39.899 1.00 55.75 69 LEU A C 1
ATOM 482 O O . LEU A 1 69 ? 17.168 20.769 -39.864 1.00 55.75 69 LEU A O 1
ATOM 486 N N . SER A 1 70 ? 18.494 22.153 -41.029 1.00 60.62 70 SER A N 1
ATOM 487 C CA . SER A 1 70 ? 18.469 21.335 -42.239 1.00 60.62 70 SER A CA 1
ATOM 488 C C . SER A 1 70 ? 19.227 20.033 -41.978 1.00 60.62 70 SER A C 1
ATOM 490 O O . SER A 1 70 ? 20.390 20.065 -41.568 1.00 60.62 70 SER A O 1
ATOM 492 N N . LEU A 1 71 ? 18.602 18.882 -42.254 1.00 58.44 71 LEU A N 1
ATOM 493 C CA . LEU A 1 71 ? 19.276 17.578 -42.190 1.00 58.44 71 LEU A CA 1
ATOM 494 C C . LEU A 1 71 ? 20.541 17.541 -43.068 1.00 58.44 71 LEU A C 1
ATOM 496 O O . LEU A 1 71 ? 21.486 16.828 -42.746 1.00 58.44 71 LEU A O 1
ATOM 500 N N . ALA A 1 72 ? 20.581 18.343 -44.140 1.00 61.09 72 ALA A N 1
ATOM 501 C CA . ALA A 1 72 ? 21.726 18.456 -45.043 1.00 61.09 72 ALA A CA 1
ATOM 502 C C . ALA A 1 72 ? 22.935 19.184 -44.422 1.00 61.09 72 ALA A C 1
ATOM 504 O O . ALA A 1 72 ? 24.034 19.118 -44.965 1.00 61.09 72 ALA A O 1
ATOM 505 N N . SER A 1 73 ? 22.747 19.874 -43.293 1.00 62.75 73 SER A N 1
ATOM 506 C CA . SER A 1 73 ? 23.796 20.599 -42.565 1.00 62.75 73 SER A CA 1
ATOM 507 C C . SER A 1 73 ? 24.414 19.778 -41.428 1.00 62.75 73 SER A C 1
ATOM 509 O O . SER A 1 73 ? 25.374 20.227 -40.802 1.00 62.75 73 SER A O 1
ATOM 511 N N . LEU A 1 74 ? 23.881 18.584 -41.138 1.00 69.31 74 LEU A N 1
ATOM 512 C CA . LEU A 1 74 ? 24.441 17.700 -40.122 1.00 69.31 74 LEU A CA 1
ATOM 513 C C . LEU A 1 74 ? 25.639 16.939 -40.687 1.00 69.31 74 LEU A C 1
ATOM 515 O O . LEU A 1 74 ? 25.549 16.205 -41.670 1.00 69.31 74 LEU A O 1
ATOM 519 N N . THR A 1 75 ? 26.777 17.070 -40.016 1.00 77.62 75 THR A N 1
ATOM 520 C CA . THR A 1 75 ? 27.950 16.261 -40.329 1.00 77.62 75 THR A CA 1
ATOM 521 C C . THR A 1 75 ? 27.717 14.815 -39.877 1.00 77.62 75 THR A C 1
ATOM 523 O O . THR A 1 75 ? 27.021 14.551 -38.892 1.00 77.62 75 THR A O 1
ATOM 526 N N . ARG A 1 76 ? 28.337 13.852 -40.572 1.00 79.69 76 ARG A N 1
ATOM 527 C CA . ARG A 1 76 ? 28.307 12.421 -40.210 1.00 79.69 76 ARG A CA 1
ATOM 528 C C . ARG A 1 76 ? 28.513 12.129 -38.708 1.00 79.69 76 ARG A C 1
ATOM 530 O O . ARG A 1 76 ? 27.751 11.313 -38.191 1.00 79.69 76 ARG A O 1
ATOM 537 N N . PRO A 1 77 ? 29.459 12.764 -37.979 1.00 83.81 77 PRO A N 1
ATOM 538 C CA . PRO A 1 77 ? 29.615 12.505 -36.546 1.00 83.81 77 PRO A CA 1
ATOM 539 C C . PRO A 1 77 ? 28.417 12.974 -35.711 1.00 83.81 77 PRO A C 1
ATOM 541 O O . PRO A 1 77 ? 28.049 12.292 -34.761 1.00 83.81 77 PRO A O 1
ATOM 544 N N . VAL A 1 78 ? 27.758 14.082 -36.072 1.00 83.56 78 VAL A N 1
ATOM 545 C CA . VAL A 1 78 ? 26.572 14.573 -35.346 1.00 83.56 78 VAL A CA 1
ATOM 546 C C . VAL A 1 78 ? 25.398 13.609 -35.514 1.00 83.56 78 VAL A C 1
ATOM 548 O O . VAL A 1 78 ? 24.733 13.277 -34.534 1.00 83.56 78 VA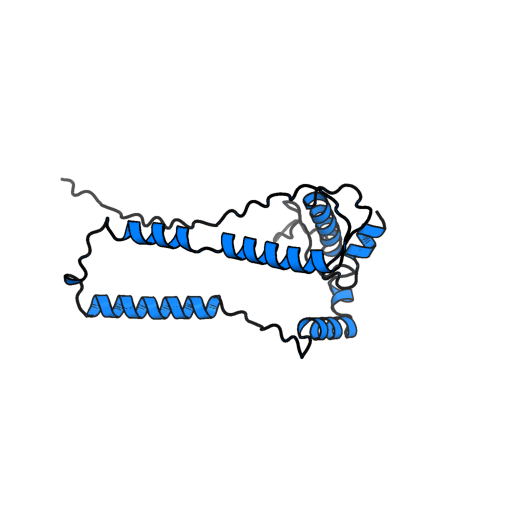L A O 1
ATOM 551 N N . VAL A 1 79 ? 25.183 13.097 -36.731 1.00 85.31 79 VAL A N 1
ATOM 552 C CA . VAL A 1 79 ? 24.153 12.075 -36.992 1.00 85.31 79 VAL A CA 1
ATOM 553 C C . VAL A 1 79 ? 24.448 10.792 -36.212 1.00 85.31 79 VAL A C 1
ATOM 555 O O . VAL A 1 79 ? 23.543 10.227 -35.602 1.00 85.31 79 VAL A O 1
ATOM 558 N N . ALA A 1 80 ? 25.710 10.352 -36.182 1.00 87.81 80 ALA A N 1
ATOM 559 C CA . ALA A 1 80 ? 26.113 9.148 -35.459 1.00 87.81 80 ALA A CA 1
ATOM 560 C C . ALA A 1 80 ? 25.891 9.272 -33.941 1.00 87.81 80 ALA A C 1
ATOM 562 O O . ALA A 1 80 ? 25.345 8.357 -33.326 1.00 87.81 80 ALA A O 1
ATOM 563 N N . VAL A 1 81 ? 26.250 10.413 -33.341 1.00 92.44 81 VAL A N 1
ATOM 564 C CA . VAL A 1 81 ? 26.022 10.670 -31.909 1.00 92.44 81 VAL A CA 1
ATOM 565 C C . VAL A 1 81 ? 24.529 10.733 -31.593 1.00 92.44 81 VAL A C 1
ATOM 567 O O . VAL A 1 81 ? 24.085 10.105 -30.634 1.00 92.44 81 VAL A O 1
ATOM 570 N N . ALA A 1 82 ? 23.733 11.434 -32.405 1.00 91.06 82 ALA A N 1
ATOM 571 C CA . ALA A 1 82 ? 22.286 11.502 -32.211 1.00 91.06 82 ALA A CA 1
ATOM 572 C C . ALA A 1 82 ? 21.630 10.114 -32.309 1.00 91.06 82 ALA A C 1
ATOM 574 O O . ALA A 1 82 ? 20.806 9.762 -31.466 1.00 91.06 82 ALA A O 1
ATOM 575 N N . ALA A 1 83 ? 22.035 9.293 -33.283 1.00 93.25 83 ALA A N 1
ATOM 576 C CA . ALA A 1 83 ? 21.551 7.922 -33.418 1.00 93.25 83 ALA A CA 1
ATOM 577 C C . ALA A 1 83 ? 21.934 7.053 -32.208 1.00 93.25 83 ALA A C 1
ATOM 579 O O . ALA A 1 83 ? 21.083 6.347 -31.668 1.00 93.25 83 ALA A O 1
ATOM 580 N N . ALA A 1 84 ? 23.181 7.144 -31.733 1.00 94.88 84 ALA A N 1
ATOM 581 C CA . ALA A 1 84 ? 23.630 6.421 -30.545 1.00 94.88 84 ALA A CA 1
ATOM 582 C C . ALA A 1 84 ? 22.836 6.827 -29.292 1.00 94.88 84 ALA A C 1
ATOM 584 O O . ALA A 1 84 ? 22.390 5.964 -28.535 1.00 94.88 84 ALA A O 1
ATOM 585 N N . LEU A 1 85 ? 22.585 8.127 -29.105 1.00 96.50 85 LEU A N 1
ATOM 586 C CA . LEU A 1 85 ? 21.760 8.627 -28.005 1.00 96.50 85 LEU A CA 1
ATOM 587 C C . LEU A 1 85 ? 20.326 8.101 -28.086 1.00 96.50 85 LEU A C 1
ATOM 589 O O . LEU A 1 85 ? 19.788 7.663 -27.073 1.00 96.50 85 LEU A O 1
ATOM 593 N N . LEU A 1 86 ? 19.718 8.077 -29.275 1.00 97.00 86 LEU A N 1
ATOM 594 C CA . LEU A 1 86 ? 18.375 7.519 -29.457 1.00 97.00 86 LEU A CA 1
ATOM 595 C C . LEU A 1 86 ? 18.316 6.027 -29.111 1.00 97.00 86 LEU A C 1
ATOM 597 O O . LEU A 1 86 ? 17.349 5.593 -28.489 1.00 97.00 86 LEU A O 1
ATOM 601 N N . VAL A 1 87 ? 19.352 5.252 -29.446 1.00 97.38 87 VAL A N 1
ATOM 602 C CA . VAL A 1 87 ? 19.444 3.832 -29.070 1.00 97.38 87 VAL A CA 1
ATOM 603 C C . VAL A 1 87 ? 19.554 3.668 -27.554 1.00 97.38 87 VAL A C 1
ATOM 605 O O . VAL A 1 87 ? 18.831 2.856 -26.980 1.00 97.38 87 VAL A O 1
ATOM 608 N N . VAL A 1 88 ? 20.408 4.454 -26.890 1.00 97.12 88 VAL A N 1
ATOM 609 C CA . VAL A 1 88 ? 20.561 4.413 -25.424 1.00 97.12 88 VAL A CA 1
ATOM 610 C C . VAL A 1 88 ? 19.259 4.800 -24.731 1.00 97.12 88 VAL A C 1
ATOM 612 O O . VAL A 1 88 ? 18.834 4.122 -23.799 1.00 97.12 88 VAL A O 1
ATOM 615 N N . ILE A 1 89 ? 18.594 5.850 -25.215 1.00 97.44 89 ILE A N 1
ATOM 616 C CA . ILE A 1 89 ? 17.296 6.288 -24.704 1.00 97.44 89 ILE A CA 1
ATOM 617 C C . ILE A 1 89 ? 16.266 5.172 -24.897 1.00 97.44 89 ILE A C 1
ATOM 619 O O . ILE A 1 89 ? 15.647 4.756 -23.925 1.00 97.44 89 ILE A O 1
ATOM 623 N N . ALA A 1 90 ? 16.116 4.621 -26.104 1.00 97.12 90 ALA A N 1
ATOM 624 C CA . ALA A 1 90 ? 15.167 3.539 -26.370 1.00 97.12 90 ALA A CA 1
ATOM 625 C C . ALA A 1 90 ? 15.432 2.301 -25.499 1.00 97.12 90 ALA A C 1
ATOM 627 O O . ALA A 1 90 ? 14.496 1.698 -24.968 1.00 97.12 90 ALA A O 1
ATOM 628 N N . TRP A 1 91 ? 16.702 1.945 -25.299 1.00 97.38 91 TRP A N 1
ATOM 629 C CA . TRP A 1 91 ? 17.100 0.866 -24.402 1.00 97.38 91 TRP A CA 1
ATOM 630 C C . TRP A 1 91 ? 16.738 1.167 -22.943 1.00 97.38 91 TRP A C 1
ATOM 632 O O . TRP A 1 91 ? 16.142 0.315 -22.282 1.00 97.38 91 TRP A O 1
ATOM 642 N N . ALA A 1 92 ? 17.025 2.375 -22.451 1.00 97.00 92 ALA A N 1
ATOM 643 C CA . ALA A 1 92 ? 16.682 2.794 -21.094 1.00 97.00 92 ALA A CA 1
ATOM 644 C C . ALA A 1 92 ? 15.163 2.785 -20.885 1.00 97.00 92 ALA A C 1
ATOM 646 O O . ALA A 1 92 ? 14.681 2.197 -19.921 1.00 97.00 92 ALA A O 1
ATOM 647 N N . PHE A 1 93 ? 14.398 3.336 -21.831 1.00 96.94 93 PHE A N 1
ATOM 648 C CA . PHE A 1 93 ? 12.937 3.284 -21.821 1.00 96.94 93 PHE A CA 1
ATOM 649 C C . PHE A 1 93 ? 12.429 1.842 -21.794 1.00 96.94 93 PHE A C 1
ATOM 651 O O . PHE A 1 93 ? 11.571 1.518 -20.978 1.00 96.94 93 PHE A O 1
ATOM 658 N N . LYS A 1 94 ? 12.976 0.948 -22.626 1.00 95.44 94 LYS A N 1
ATOM 659 C CA . LYS A 1 94 ? 12.619 -0.476 -22.588 1.00 95.44 94 LYS A CA 1
ATOM 660 C C . LYS A 1 94 ? 12.921 -1.074 -21.217 1.00 95.44 94 LYS A C 1
ATOM 662 O O . LYS A 1 94 ? 12.079 -1.773 -20.661 1.00 95.44 94 LYS A O 1
ATOM 667 N N . ARG A 1 95 ? 14.102 -0.809 -20.658 1.00 94.88 95 ARG A N 1
ATOM 668 C CA . ARG A 1 95 ? 14.534 -1.419 -19.399 1.00 94.88 95 ARG A CA 1
ATOM 669 C C . ARG A 1 95 ? 13.726 -0.930 -18.200 1.00 94.88 95 ARG A C 1
ATOM 671 O O . ARG A 1 95 ? 13.405 -1.759 -17.352 1.00 94.88 95 ARG A O 1
ATOM 678 N N . LEU A 1 96 ? 13.401 0.362 -18.163 1.00 93.44 96 LEU A N 1
ATOM 679 C CA . LEU A 1 96 ? 12.623 1.006 -17.103 1.00 93.44 96 LEU A CA 1
ATOM 680 C C . LEU A 1 96 ? 11.124 0.686 -17.197 1.00 93.44 96 LEU A C 1
ATOM 682 O O . LEU A 1 96 ? 10.468 0.593 -16.168 1.00 93.44 96 LEU A O 1
ATOM 686 N N . ASN A 1 97 ? 10.591 0.467 -18.406 1.00 91.88 97 ASN A N 1
ATOM 687 C CA . ASN A 1 97 ? 9.184 0.099 -18.609 1.00 91.88 97 ASN A CA 1
ATOM 688 C C . ASN A 1 97 ? 8.929 -1.418 -18.608 1.00 91.88 97 ASN A C 1
ATOM 690 O O . ASN A 1 97 ? 7.778 -1.841 -18.698 1.00 91.88 97 ASN A O 1
ATOM 694 N N . THR A 1 98 ? 9.969 -2.255 -18.534 1.00 89.38 98 THR A N 1
ATOM 695 C CA . THR A 1 98 ? 9.793 -3.708 -18.397 1.00 89.38 98 THR A CA 1
ATOM 696 C C . THR A 1 98 ? 9.555 -4.042 -16.921 1.00 89.38 98 THR A C 1
ATOM 698 O O . THR A 1 98 ? 10.444 -3.772 -16.108 1.00 89.38 98 THR A O 1
ATOM 701 N N . PRO A 1 99 ? 8.404 -4.636 -16.549 1.00 85.44 99 PRO A N 1
ATOM 702 C CA . PRO A 1 99 ? 8.120 -4.983 -15.161 1.00 85.44 99 PRO A CA 1
ATOM 703 C C . PRO A 1 99 ? 9.144 -5.994 -14.633 1.00 85.44 99 PRO A C 1
ATOM 705 O O . PRO A 1 99 ? 9.592 -6.883 -15.356 1.00 85.44 99 PRO A O 1
ATOM 708 N N . SER A 1 100 ? 9.512 -5.870 -13.356 1.00 84.19 100 SER A N 1
ATOM 709 C CA . SER A 1 100 ? 10.488 -6.761 -12.713 1.00 84.19 100 SER A CA 1
ATOM 710 C C . SER A 1 100 ? 9.981 -8.196 -12.541 1.00 84.19 100 SER A C 1
ATOM 712 O O . SER A 1 100 ? 10.791 -9.110 -12.402 1.00 84.19 100 SER A O 1
ATOM 714 N N . ARG A 1 101 ? 8.658 -8.405 -12.558 1.00 84.00 101 ARG A N 1
ATOM 715 C CA . ARG A 1 101 ? 8.013 -9.709 -12.389 1.00 84.00 101 ARG A CA 1
ATOM 716 C C . ARG A 1 101 ? 6.782 -9.798 -13.290 1.00 84.00 101 ARG A C 1
ATOM 718 O O . ARG A 1 101 ? 5.920 -8.923 -13.248 1.00 84.00 101 ARG A O 1
ATOM 725 N N . VAL A 1 102 ? 6.716 -10.841 -14.115 1.00 86.19 102 VAL A N 1
ATOM 726 C CA . VAL A 1 102 ? 5.547 -11.136 -14.958 1.00 86.19 102 VAL A CA 1
ATOM 727 C C . VAL A 1 102 ? 4.528 -11.904 -14.119 1.00 86.19 102 VAL A C 1
ATOM 729 O O . VAL A 1 102 ? 4.913 -12.762 -13.325 1.00 86.19 102 VAL A O 1
ATOM 732 N N . TYR A 1 103 ? 3.241 -11.584 -14.269 1.00 86.81 103 TYR A N 1
ATOM 733 C CA . TYR A 1 103 ? 2.177 -12.392 -13.678 1.00 86.81 103 TYR A CA 1
ATOM 734 C C . TYR A 1 103 ? 2.076 -13.721 -14.426 1.00 86.81 103 TYR A C 1
ATOM 736 O O . TYR A 1 103 ? 1.826 -13.729 -15.631 1.00 86.81 103 TYR A O 1
ATOM 744 N N . ASP A 1 104 ? 2.265 -14.820 -13.704 1.00 91.88 104 ASP A N 1
ATOM 745 C CA . ASP A 1 104 ? 2.111 -16.179 -14.215 1.00 91.88 104 ASP A CA 1
ATOM 746 C C . ASP A 1 104 ? 0.774 -16.726 -13.704 1.00 91.88 104 ASP A C 1
ATOM 748 O O . ASP A 1 104 ? 0.559 -16.868 -12.491 1.00 91.88 104 ASP A O 1
ATOM 752 N N . ARG A 1 105 ? -0.156 -16.947 -14.639 1.00 90.81 105 ARG A N 1
ATOM 753 C CA . ARG A 1 105 ? -1.523 -17.375 -14.333 1.00 90.81 105 ARG A CA 1
ATOM 754 C C . ARG A 1 105 ? -1.544 -18.851 -13.968 1.00 90.81 105 ARG A C 1
ATOM 756 O O . ARG A 1 105 ? -2.217 -19.223 -13.011 1.00 90.81 105 ARG A O 1
ATOM 763 N N . GLU A 1 106 ? -0.819 -19.664 -14.723 1.00 93.62 106 GLU A N 1
ATOM 764 C CA . GLU A 1 106 ? -0.729 -21.111 -14.574 1.00 93.62 106 GLU A CA 1
ATOM 765 C C . GLU A 1 106 ? -0.119 -21.474 -13.217 1.00 93.62 106 GLU A C 1
ATOM 767 O O . GLU A 1 106 ? -0.623 -22.355 -12.523 1.00 93.62 106 GLU A O 1
ATOM 772 N N . ALA A 1 107 ? 0.910 -20.740 -12.795 1.00 91.88 107 ALA A N 1
ATOM 773 C CA . ALA A 1 107 ? 1.553 -20.912 -11.498 1.00 91.88 107 ALA A CA 1
ATOM 774 C C . ALA A 1 107 ? 0.865 -20.154 -10.347 1.00 91.88 107 ALA A C 1
ATOM 776 O O . ALA A 1 107 ? 1.368 -20.198 -9.222 1.00 91.88 107 ALA A O 1
ATOM 777 N N . ASN A 1 108 ? -0.227 -19.423 -10.615 1.00 91.69 108 ASN A N 1
ATOM 778 C CA . ASN A 1 108 ? -0.901 -18.527 -9.671 1.00 91.69 108 ASN A CA 1
ATOM 779 C C . ASN A 1 108 ? 0.094 -17.669 -8.866 1.00 91.69 108 ASN A C 1
ATOM 781 O O . ASN A 1 108 ? 0.098 -17.673 -7.634 1.00 91.69 108 ASN A O 1
ATOM 785 N N . SER A 1 109 ? 0.982 -16.950 -9.561 1.00 92.25 109 SER A N 1
ATOM 786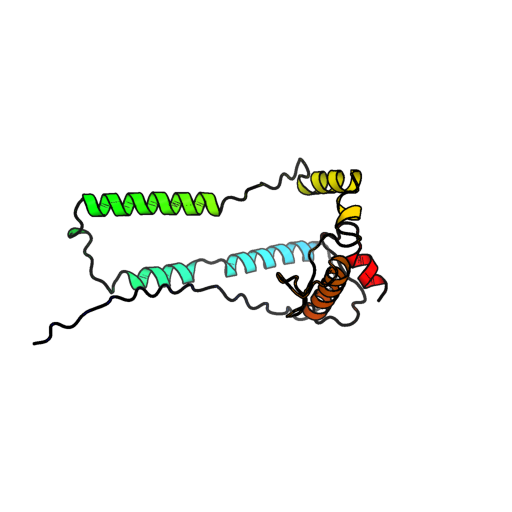 C CA . SER A 1 109 ? 2.181 -16.379 -8.933 1.00 92.25 109 SER A CA 1
ATOM 787 C C . SER A 1 109 ? 1.901 -15.408 -7.786 1.00 92.25 109 SER A C 1
ATOM 789 O O . SER A 1 109 ? 2.759 -15.232 -6.932 1.00 92.25 109 SER A O 1
ATOM 791 N N . VAL A 1 110 ? 0.735 -14.754 -7.775 1.00 91.56 110 VAL A N 1
ATOM 792 C CA . VAL A 1 110 ? 0.310 -13.881 -6.669 1.00 91.56 110 VAL A CA 1
ATOM 793 C C . VAL A 1 110 ? -0.189 -14.717 -5.497 1.00 91.56 110 VAL A C 1
ATOM 795 O O . VAL A 1 110 ? 0.325 -14.560 -4.395 1.00 91.56 110 VAL A O 1
ATOM 798 N N . GLY A 1 111 ? -1.148 -15.620 -5.732 1.00 92.75 111 GLY A N 1
ATOM 799 C CA . GLY A 1 111 ? -1.718 -16.448 -4.670 1.00 92.75 111 GLY A CA 1
ATOM 800 C C . GLY A 1 111 ? -0.657 -17.290 -3.973 1.00 92.75 111 GLY A C 1
ATOM 801 O O . GLY A 1 111 ? -0.593 -17.270 -2.757 1.00 92.75 111 GLY A O 1
ATOM 802 N N . ARG A 1 112 ? 0.269 -17.891 -4.729 1.00 94.12 112 ARG A N 1
ATOM 803 C CA . ARG A 1 112 ? 1.372 -18.685 -4.170 1.00 94.12 112 ARG A CA 1
ATOM 804 C C . ARG A 1 112 ? 2.231 -17.918 -3.157 1.00 94.12 112 ARG A C 1
ATOM 806 O O . ARG A 1 112 ? 2.649 -18.497 -2.163 1.00 94.12 112 ARG A O 1
ATOM 813 N N . GLU A 1 113 ? 2.526 -16.646 -3.418 1.00 92.00 113 GLU A N 1
ATOM 814 C CA . GLU A 1 113 ? 3.337 -15.826 -2.503 1.00 92.00 113 GLU A CA 1
ATOM 815 C C . GLU A 1 113 ? 2.539 -15.449 -1.251 1.00 92.00 113 GLU A C 1
ATOM 817 O O . GLU A 1 113 ? 3.058 -15.542 -0.143 1.00 92.00 113 GLU A O 1
ATOM 822 N N . TYR A 1 114 ? 1.261 -15.088 -1.409 1.00 92.81 114 TYR A N 1
ATOM 823 C CA . TYR A 1 114 ? 0.386 -14.822 -0.266 1.00 92.81 114 TYR A CA 1
ATOM 824 C C . TYR A 1 114 ? 0.145 -16.078 0.580 1.00 92.81 114 TYR A C 1
ATOM 826 O O . TYR A 1 114 ? 0.208 -15.987 1.800 1.00 92.81 114 TYR A O 1
ATOM 834 N N . ASP A 1 115 ? -0.038 -17.245 -0.039 1.00 93.62 115 ASP A N 1
ATOM 835 C CA . ASP A 1 115 ? -0.174 -18.528 0.657 1.00 93.62 115 ASP A CA 1
ATOM 836 C C . ASP A 1 115 ? 1.086 -18.842 1.475 1.00 93.62 115 ASP A C 1
ATOM 838 O O . ASP A 1 115 ? 0.982 -19.257 2.630 1.00 93.62 115 ASP A O 1
ATOM 842 N N . ALA A 1 116 ? 2.277 -18.609 0.910 1.00 93.62 116 ALA A N 1
ATOM 843 C CA . ALA A 1 116 ? 3.543 -18.792 1.615 1.00 93.62 116 ALA A CA 1
ATOM 844 C C . ALA A 1 116 ? 3.668 -17.833 2.811 1.00 93.62 116 ALA A C 1
ATOM 846 O O . ALA A 1 116 ? 3.893 -18.277 3.935 1.00 93.62 116 ALA A O 1
ATOM 847 N N . TRP A 1 117 ? 3.439 -16.533 2.602 1.00 90.44 117 TRP A N 1
ATOM 848 C CA . TRP A 1 117 ? 3.526 -15.533 3.671 1.00 90.44 117 TRP A CA 1
ATOM 849 C C . TRP A 1 117 ? 2.503 -15.752 4.788 1.00 90.44 117 TRP A C 1
ATOM 851 O O . TRP A 1 117 ? 2.836 -15.572 5.959 1.00 90.44 117 TRP A O 1
ATOM 861 N N . THR A 1 118 ? 1.281 -16.161 4.444 1.00 90.69 118 THR A N 1
ATOM 862 C CA . THR A 1 118 ? 0.243 -16.504 5.422 1.00 90.69 118 THR A CA 1
ATOM 863 C C . THR A 1 118 ? 0.580 -17.797 6.162 1.00 90.69 118 THR A C 1
ATOM 865 O O . THR A 1 118 ? 0.376 -17.872 7.370 1.00 90.69 118 THR A O 1
ATOM 868 N N . SER A 1 119 ? 1.155 -18.800 5.488 1.00 91.00 119 SER A N 1
ATOM 869 C CA . SER A 1 119 ? 1.597 -20.042 6.146 1.00 91.00 119 SER A CA 1
ATOM 870 C C . SER A 1 119 ? 2.712 -19.793 7.164 1.00 91.00 119 SER A C 1
ATOM 872 O O . SER A 1 119 ? 2.757 -20.441 8.206 1.00 91.00 119 SER A O 1
ATOM 874 N N . GLU A 1 120 ? 3.602 -18.843 6.876 1.00 91.56 120 GLU A N 1
ATOM 875 C CA . GLU A 1 120 ? 4.679 -18.426 7.780 1.00 91.56 120 GLU A CA 1
ATOM 876 C C . GLU A 1 120 ? 4.201 -17.483 8.901 1.00 91.56 120 GLU A C 1
ATOM 878 O O . GLU A 1 120 ? 4.915 -17.293 9.885 1.00 91.56 120 GLU A O 1
ATOM 883 N N . GLY A 1 121 ? 3.015 -16.875 8.772 1.00 90.19 121 GLY A N 1
ATOM 884 C CA . GLY A 1 121 ? 2.462 -15.919 9.741 1.00 90.19 121 GLY A CA 1
ATOM 885 C C . GLY A 1 121 ? 3.206 -14.576 9.807 1.00 90.19 121 GLY A C 1
ATOM 886 O O . GLY A 1 121 ? 3.047 -13.806 10.760 1.00 90.19 121 GLY A O 1
ATOM 887 N N . VAL A 1 122 ? 4.076 -14.294 8.830 1.00 89.62 122 VAL A N 1
ATOM 888 C CA . VAL A 1 122 ? 4.988 -13.140 8.864 1.00 89.62 122 VAL A CA 1
ATOM 889 C C . VAL A 1 122 ? 4.240 -11.811 8.731 1.00 89.62 122 VAL A C 1
ATOM 891 O O . VAL A 1 122 ? 4.620 -10.806 9.337 1.00 89.62 122 VAL A O 1
ATOM 894 N N . LEU A 1 123 ? 3.154 -11.788 7.956 1.00 87.19 123 LEU A N 1
ATOM 895 C CA . LEU A 1 123 ? 2.372 -10.576 7.733 1.00 87.19 123 LEU A CA 1
ATOM 896 C C . LEU A 1 123 ? 1.524 -10.252 8.956 1.00 87.19 123 LEU A C 1
ATOM 898 O O . LEU A 1 123 ? 1.505 -9.112 9.394 1.00 87.19 123 LEU A O 1
ATOM 902 N N . GLU A 1 124 ? 0.895 -11.242 9.564 1.00 88.50 124 GLU A N 1
ATOM 903 C CA . GLU A 1 124 ? 0.102 -11.089 10.776 1.00 88.50 124 GLU A CA 1
ATOM 904 C C . GLU A 1 124 ? 0.962 -10.532 11.917 1.00 88.50 124 GLU A C 1
ATOM 906 O O . GLU A 1 124 ? 0.546 -9.601 12.608 1.00 88.50 124 GLU A O 1
ATOM 911 N N . TYR A 1 125 ? 2.195 -11.033 12.056 1.00 87.12 125 TYR A N 1
ATOM 912 C CA . TYR A 1 125 ? 3.129 -10.589 13.090 1.00 87.12 125 TYR A CA 1
ATOM 913 C C . TYR A 1 125 ? 3.589 -9.131 12.913 1.00 87.12 125 TYR A C 1
ATOM 915 O O . TYR A 1 125 ? 3.557 -8.356 13.868 1.00 87.12 125 TYR A O 1
ATOM 923 N N . TYR A 1 126 ? 4.008 -8.727 11.706 1.00 85.50 126 TYR A N 1
ATOM 924 C CA . TYR A 1 126 ? 4.563 -7.380 11.476 1.00 85.50 126 TYR A CA 1
ATOM 925 C C . TYR A 1 126 ? 3.529 -6.333 11.042 1.00 85.50 126 TYR A C 1
ATOM 927 O O . TYR A 1 126 ? 3.719 -5.136 11.262 1.00 85.50 126 TYR A O 1
ATOM 935 N N . TRP A 1 127 ? 2.458 -6.755 10.374 1.00 89.44 127 TRP A N 1
ATOM 936 C CA . TRP A 1 127 ? 1.467 -5.873 9.758 1.00 89.44 127 TRP A CA 1
ATOM 937 C C . TRP A 1 127 ? 0.132 -5.849 10.507 1.00 89.44 127 TRP A C 1
ATOM 939 O O . TRP A 1 127 ? -0.663 -4.943 10.236 1.00 89.44 127 TRP A O 1
ATOM 949 N N . GLY A 1 128 ? -0.106 -6.765 11.447 1.00 90.50 128 GLY A N 1
ATOM 950 C CA . GLY A 1 128 ? -1.393 -6.902 12.126 1.00 90.50 128 GLY A CA 1
ATOM 951 C C . GLY A 1 128 ? -2.487 -7.346 11.155 1.00 90.50 128 GLY A C 1
ATOM 952 O O . GLY A 1 128 ? -2.233 -8.112 10.232 1.00 90.50 128 GLY A O 1
ATOM 953 N N . GLU A 1 129 ? -3.713 -6.844 11.324 1.00 92.50 129 GLU A N 1
ATOM 954 C CA . GLU A 1 129 ? -4.864 -7.284 10.514 1.00 92.50 129 GLU A CA 1
ATOM 955 C C . GLU A 1 129 ? -4.918 -6.688 9.092 1.00 92.50 129 GLU A C 1
ATOM 957 O O . GLU A 1 129 ? -5.694 -7.150 8.252 1.00 92.50 129 GLU A O 1
ATOM 962 N N . HIS A 1 130 ? -4.110 -5.664 8.805 1.00 94.12 130 HIS A N 1
ATOM 963 C CA . HIS A 1 130 ? -4.186 -4.876 7.573 1.00 94.12 130 HIS A CA 1
ATOM 964 C C . HIS A 1 130 ? -2.888 -4.971 6.759 1.00 94.12 130 HIS A C 1
ATOM 966 O O . HIS A 1 130 ? -1.844 -4.428 7.136 1.00 94.12 130 HIS A O 1
ATOM 972 N N . ILE A 1 131 ? -2.961 -5.603 5.584 1.00 93.88 131 ILE A N 1
ATOM 973 C CA . ILE A 1 131 ? -1.819 -5.786 4.668 1.00 93.88 131 ILE A CA 1
ATOM 974 C C . ILE A 1 131 ? -1.764 -4.632 3.651 1.00 93.88 131 ILE A C 1
ATOM 976 O O . ILE A 1 131 ? -1.760 -4.814 2.438 1.00 93.88 131 ILE A O 1
ATOM 980 N N . HIS A 1 132 ? -1.768 -3.403 4.158 1.00 94.00 132 HIS A N 1
ATOM 981 C CA . HIS A 1 132 ? -1.531 -2.189 3.382 1.00 94.00 132 HIS A CA 1
ATOM 982 C C . HIS A 1 132 ? -0.793 -1.163 4.245 1.00 94.00 132 HIS A C 1
ATOM 984 O O . HIS A 1 132 ? -0.625 -1.348 5.451 1.00 94.00 132 HIS A O 1
ATOM 990 N N . LEU A 1 133 ? -0.304 -0.095 3.621 1.00 93.81 133 LEU A N 1
ATOM 991 C CA . LEU A 1 133 ? 0.354 0.999 4.333 1.00 93.81 133 LEU A CA 1
ATOM 992 C C . LEU A 1 133 ? -0.661 1.845 5.119 1.00 93.81 133 LEU A C 1
ATOM 994 O O . LEU A 1 133 ? -1.872 1.714 4.943 1.00 93.81 133 LEU A O 1
ATOM 998 N N . GLY A 1 134 ? -0.151 2.710 5.994 1.00 94.00 134 GLY A N 1
ATOM 999 C CA . GLY A 1 134 ? -0.959 3.630 6.790 1.00 94.00 134 GLY A CA 1
ATOM 1000 C C . GLY A 1 134 ? -1.069 5.036 6.196 1.00 94.00 134 GLY A C 1
ATOM 1001 O O . GLY A 1 134 ? -0.224 5.471 5.408 1.00 94.00 134 GLY A O 1
ATOM 1002 N N . TRP A 1 135 ? -2.101 5.764 6.617 1.00 95.75 135 TRP A N 1
ATOM 1003 C CA . TRP A 1 135 ? -2.269 7.188 6.373 1.00 95.75 135 TRP A CA 1
ATOM 1004 C C . TRP A 1 135 ? -1.724 7.983 7.558 1.00 95.75 135 TRP A C 1
ATOM 1006 O O . TRP A 1 135 ? -1.973 7.662 8.718 1.00 95.75 135 TRP A O 1
ATOM 1016 N N . TYR A 1 136 ? -0.988 9.047 7.253 1.00 93.88 136 TYR A N 1
ATOM 1017 C CA . TYR A 1 136 ? -0.362 9.909 8.245 1.00 93.88 136 TYR A CA 1
ATOM 1018 C C . TYR A 1 136 ? -0.744 11.347 7.941 1.00 93.88 136 TYR A C 1
ATOM 1020 O O . TYR A 1 136 ? -0.455 11.833 6.843 1.00 93.88 136 TYR A O 1
ATOM 1028 N N . ALA A 1 137 ? -1.342 12.032 8.913 1.00 91.19 137 ALA A N 1
ATOM 1029 C CA . ALA A 1 137 ? -1.514 13.471 8.813 1.00 91.19 137 ALA A CA 1
ATOM 1030 C C . ALA A 1 137 ? -0.147 14.176 8.802 1.00 91.19 137 ALA A C 1
ATOM 1032 O O . ALA A 1 137 ? 0.896 13.597 9.139 1.00 91.19 137 ALA A O 1
ATOM 1033 N N . GLU A 1 138 ? -0.152 15.453 8.433 1.00 88.81 138 GLU A N 1
ATOM 1034 C CA . GLU A 1 138 ? 1.037 16.290 8.550 1.00 88.81 138 GLU A CA 1
ATOM 1035 C C . GLU A 1 138 ? 1.562 16.279 9.998 1.00 88.81 138 GLU A C 1
ATOM 1037 O O . GLU A 1 138 ? 0.792 16.300 10.957 1.00 88.81 138 GLU A O 1
ATOM 1042 N N . GLY A 1 139 ? 2.879 16.131 10.164 1.00 86.31 139 GLY A N 1
ATOM 1043 C CA . GLY A 1 139 ? 3.520 15.992 11.478 1.00 86.31 139 GLY A CA 1
ATOM 1044 C C . GLY A 1 139 ? 3.383 14.620 12.163 1.00 86.31 139 GLY A C 1
ATOM 1045 O O . GLY A 1 139 ? 4.086 14.373 13.138 1.00 86.31 139 GLY A O 1
ATOM 1046 N N . GLN A 1 140 ? 2.551 13.695 11.661 1.00 88.75 140 GLN A N 1
ATOM 1047 C CA . GLN A 1 140 ? 2.379 12.359 12.267 1.00 88.75 140 GLN A CA 1
ATOM 1048 C C . GLN A 1 140 ? 3.396 11.316 11.786 1.00 88.75 140 GLN A C 1
ATOM 1050 O O . GLN A 1 140 ? 3.584 10.279 12.430 1.00 88.75 140 GLN A O 1
ATOM 1055 N N . ARG A 1 141 ? 4.069 11.575 10.661 1.00 84.88 141 ARG A N 1
ATOM 1056 C CA . ARG A 1 141 ? 5.178 10.737 10.189 1.00 84.88 141 ARG A CA 1
ATOM 1057 C C . ARG A 1 141 ? 6.336 10.786 11.184 1.00 84.88 141 ARG A C 1
ATOM 1059 O O . ARG A 1 141 ? 6.574 11.820 11.800 1.00 84.88 141 ARG A O 1
ATOM 1066 N N . LYS A 1 142 ? 7.086 9.686 11.303 1.00 81.69 142 LYS A N 1
ATOM 1067 C CA . LYS A 1 142 ? 8.362 9.704 12.029 1.00 81.69 142 LYS A CA 1
ATOM 1068 C C . LYS A 1 142 ? 9.322 10.665 11.328 1.00 81.69 142 LYS A C 1
ATOM 1070 O O . LYS A 1 142 ? 9.764 10.394 10.213 1.00 81.69 142 LYS A O 1
ATOM 1075 N N . GLY A 1 143 ? 9.621 11.778 11.983 1.00 76.12 143 GLY A N 1
ATOM 1076 C CA . GLY A 1 143 ? 10.785 12.600 11.692 1.00 76.12 143 GLY A CA 1
ATOM 1077 C C . GLY A 1 143 ? 12.019 12.086 12.445 1.00 76.12 143 GLY A C 1
ATOM 1078 O O . GLY A 1 143 ? 11.907 11.175 13.267 1.00 76.12 143 GLY A O 1
ATOM 1079 N N . PRO A 1 144 ? 13.200 12.682 12.210 1.00 74.75 144 PRO A N 1
ATOM 1080 C CA . PRO A 1 144 ? 14.430 12.294 12.904 1.00 74.75 144 PRO A CA 1
ATOM 1081 C C . PRO A 1 144 ? 14.370 12.499 14.428 1.00 74.75 144 PRO A C 1
ATOM 1083 O O . PRO A 1 144 ? 15.072 11.809 15.158 1.00 74.75 144 PRO A O 1
ATOM 1086 N N . PHE A 1 145 ? 13.535 13.435 14.903 1.00 69.88 145 PHE A N 1
ATOM 1087 C CA . PHE A 1 145 ? 13.482 13.851 16.313 1.00 69.88 145 PHE A CA 1
ATOM 1088 C C . PHE A 1 145 ? 12.062 14.034 16.883 1.00 69.88 145 PHE A C 1
ATOM 1090 O O . PHE A 1 145 ? 11.923 14.411 18.041 1.00 69.88 145 PHE A O 1
ATOM 1097 N N . TYR A 1 146 ? 11.004 13.822 16.095 1.00 64.50 146 TYR A N 1
ATOM 1098 C CA . TYR A 1 146 ? 9.612 13.977 16.538 1.00 64.50 146 TYR A CA 1
ATOM 1099 C C . TYR A 1 146 ? 8.643 13.218 15.624 1.00 64.50 146 TYR A C 1
ATOM 1101 O O . TYR A 1 146 ? 9.024 12.734 14.556 1.00 64.50 146 TYR A O 1
ATOM 1109 N N . GLY A 1 147 ? 7.380 13.140 16.041 1.00 71.31 147 GLY A N 1
ATOM 1110 C CA . GLY A 1 147 ? 6.328 12.404 15.344 1.00 71.31 147 GLY A CA 1
ATOM 1111 C C . GLY A 1 147 ? 6.339 10.913 15.683 1.00 71.31 147 GLY A C 1
ATOM 1112 O O . GLY A 1 147 ? 6.992 10.482 16.632 1.00 71.31 147 GLY A O 1
ATOM 1113 N N . GLY A 1 148 ? 5.617 10.120 14.890 1.00 80.19 148 GLY A N 1
ATOM 1114 C CA . GLY A 1 148 ? 5.568 8.666 15.047 1.00 80.19 148 GLY A CA 1
ATOM 1115 C C . GLY A 1 148 ? 4.217 8.143 15.496 1.00 80.19 148 GLY A C 1
ATOM 1116 O O . GLY A 1 148 ? 4.106 7.541 16.558 1.00 80.19 148 GLY A O 1
ATOM 1117 N N . LYS A 1 149 ? 3.208 8.326 14.642 1.00 90.38 149 LYS A N 1
ATOM 1118 C CA . LYS A 1 149 ? 1.969 7.560 14.750 1.00 90.38 149 LYS A CA 1
ATOM 1119 C C . LYS A 1 149 ? 2.261 6.063 14.674 1.00 90.38 149 LYS A C 1
ATOM 1121 O O . LYS A 1 149 ? 3.119 5.642 13.888 1.00 90.38 149 LYS A O 1
ATOM 1126 N N . ASP A 1 150 ? 1.532 5.293 15.473 1.00 91.25 150 ASP A N 1
ATOM 1127 C CA . ASP A 1 150 ? 1.587 3.842 15.425 1.00 91.25 150 ASP A CA 1
ATOM 1128 C C . ASP A 1 150 ? 1.244 3.326 14.015 1.00 91.25 150 ASP A C 1
ATOM 1130 O O . ASP A 1 150 ? 0.382 3.863 13.314 1.00 91.25 150 ASP A O 1
ATOM 1134 N N . PHE A 1 151 ? 1.973 2.303 13.564 1.00 90.06 151 PHE A N 1
ATOM 1135 C CA . PHE A 1 151 ? 1.811 1.783 12.207 1.00 90.06 151 PHE A CA 1
ATOM 1136 C C . PHE A 1 151 ? 0.473 1.068 12.024 1.00 90.06 151 PHE A C 1
ATOM 1138 O O . PHE A 1 151 ? -0.087 1.133 10.932 1.00 90.06 151 PHE A O 1
ATOM 1145 N N . ILE A 1 152 ? -0.045 0.410 13.063 1.00 90.75 152 ILE A N 1
ATOM 1146 C CA . ILE A 1 152 ? -1.331 -0.286 13.014 1.00 90.75 152 ILE A CA 1
ATOM 1147 C C . ILE A 1 152 ? -2.470 0.733 13.028 1.00 90.75 152 ILE A C 1
ATOM 1149 O O . ILE A 1 152 ? -3.342 0.662 12.163 1.00 90.75 152 ILE A O 1
ATOM 1153 N N . GLU A 1 153 ? -2.430 1.732 13.912 1.00 92.81 153 GLU A N 1
ATOM 1154 C CA . GLU A 1 153 ? -3.417 2.824 13.921 1.00 92.81 153 GLU A CA 1
ATOM 1155 C C . GLU A 1 153 ? -3.484 3.543 12.570 1.00 92.81 153 GLU A C 1
ATOM 1157 O O . GLU A 1 153 ? -4.565 3.694 12.001 1.00 92.81 153 GLU A O 1
ATOM 1162 N N . ALA A 1 154 ? -2.326 3.886 11.993 1.00 95.00 154 ALA A N 1
ATOM 1163 C CA . ALA A 1 154 ? -2.260 4.551 10.695 1.00 95.00 154 ALA A CA 1
ATOM 1164 C C . ALA A 1 154 ? -2.968 3.758 9.577 1.00 95.00 154 ALA A C 1
ATOM 1166 O O . ALA A 1 154 ? -3.466 4.347 8.615 1.00 95.00 154 ALA A O 1
ATOM 1167 N N . LYS A 1 155 ? -3.033 2.424 9.666 1.00 95.06 155 LYS A N 1
ATOM 1168 C CA . LYS A 1 155 ? -3.756 1.587 8.693 1.00 95.06 155 LYS A CA 1
ATOM 1169 C C . LYS A 1 155 ? -5.269 1.669 8.867 1.00 95.06 155 LYS A C 1
ATOM 1171 O O . LYS A 1 155 ? -5.987 1.710 7.867 1.00 95.06 155 LYS A O 1
ATOM 1176 N N . TYR A 1 156 ? -5.762 1.760 10.096 1.00 95.12 156 TYR A N 1
ATOM 1177 C CA . TYR A 1 156 ? -7.180 2.035 10.321 1.00 95.12 156 TYR A CA 1
ATOM 1178 C C . TYR A 1 156 ? -7.560 3.403 9.748 1.00 95.12 156 TYR A C 1
ATOM 1180 O O . TYR A 1 156 ? -8.515 3.490 8.978 1.00 95.12 156 TYR A O 1
ATOM 1188 N N . ASP A 1 157 ? -6.748 4.440 9.976 1.00 95.69 157 ASP A N 1
ATOM 1189 C CA . ASP A 1 157 ? -7.004 5.755 9.369 1.00 95.69 157 ASP A CA 1
ATOM 1190 C C . ASP A 1 157 ? -6.946 5.725 7.844 1.00 95.69 157 ASP A C 1
ATOM 1192 O O . ASP A 1 157 ? -7.688 6.441 7.176 1.00 95.69 157 ASP A O 1
ATOM 1196 N N . PHE A 1 158 ? -6.065 4.905 7.265 1.00 96.19 158 PHE A N 1
ATOM 1197 C CA . PHE A 1 158 ? -6.044 4.726 5.817 1.00 96.19 158 PHE A CA 1
ATOM 1198 C C . PHE A 1 158 ? -7.372 4.159 5.315 1.00 96.19 158 PHE A C 1
ATOM 1200 O O . PHE A 1 158 ? -7.917 4.665 4.336 1.00 96.19 158 PHE A O 1
ATOM 1207 N N . THR A 1 159 ? -7.923 3.164 6.012 1.00 94.88 159 THR A N 1
ATOM 1208 C CA . THR A 1 159 ? -9.243 2.607 5.688 1.00 94.88 159 THR A CA 1
ATOM 1209 C C . THR A 1 159 ? -10.329 3.681 5.768 1.00 94.88 159 THR A C 1
ATOM 1211 O O . THR A 1 159 ? -11.121 3.821 4.836 1.00 94.88 159 THR A O 1
ATOM 1214 N N . GLU A 1 160 ? -10.313 4.507 6.815 1.00 94.00 160 GLU A N 1
ATOM 1215 C CA . GLU A 1 160 ? -11.223 5.648 6.963 1.00 94.00 160 GLU A CA 1
ATOM 1216 C C . GLU A 1 160 ? -11.118 6.644 5.809 1.00 94.00 160 GLU A C 1
ATOM 1218 O O . GLU A 1 160 ? -12.125 7.048 5.227 1.00 94.00 160 GLU A O 1
ATOM 1223 N N . LYS A 1 161 ? -9.894 6.999 5.413 1.00 95.25 161 LYS A N 1
ATOM 1224 C CA . LYS A 1 161 ? -9.663 7.923 4.300 1.00 95.25 161 LYS A CA 1
ATOM 1225 C C . LYS A 1 161 ? -10.092 7.342 2.960 1.00 95.25 161 LYS A C 1
ATOM 1227 O O . LYS A 1 161 ? -10.554 8.094 2.106 1.00 95.25 161 LYS A O 1
ATOM 1232 N N . MET A 1 162 ? -10.001 6.026 2.774 1.00 93.81 162 MET A N 1
ATOM 1233 C CA . MET A 1 162 ? -10.527 5.359 1.581 1.00 93.81 162 MET A CA 1
ATOM 1234 C C . MET A 1 162 ? -12.062 5.357 1.548 1.00 93.81 162 MET A C 1
ATOM 1236 O O . MET A 1 162 ? -12.643 5.563 0.479 1.00 93.81 162 MET A O 1
ATOM 1240 N N . LEU A 1 163 ? -12.728 5.195 2.696 1.00 91.75 163 LEU A N 1
ATOM 1241 C CA . LEU A 1 163 ? -14.183 5.348 2.798 1.00 91.75 163 LEU A CA 1
ATOM 1242 C C . LEU A 1 163 ? -14.613 6.792 2.508 1.00 91.75 163 LEU A C 1
ATOM 1244 O O . LEU A 1 163 ? -15.492 7.007 1.675 1.00 91.75 163 LEU A O 1
ATOM 1248 N N . GLU A 1 164 ? -13.945 7.783 3.101 1.00 92.56 164 GLU A N 1
ATOM 1249 C CA . GLU A 1 164 ? -14.186 9.206 2.827 1.00 92.56 164 GLU A CA 1
ATOM 1250 C C . GLU A 1 164 ? -13.980 9.532 1.339 1.00 92.56 164 GLU A C 1
ATOM 1252 O O . GLU A 1 164 ? -14.834 10.151 0.699 1.00 92.56 164 GLU A O 1
ATOM 1257 N N . PHE A 1 165 ? -12.883 9.045 0.753 1.00 94.06 165 PHE A N 1
ATOM 1258 C CA . PHE A 1 165 ? -12.575 9.209 -0.667 1.00 94.06 165 PHE A CA 1
ATOM 1259 C C . PHE A 1 165 ? -13.664 8.621 -1.572 1.00 94.06 165 PHE A C 1
ATOM 1261 O O . PHE A 1 165 ? -13.979 9.194 -2.618 1.00 94.06 165 PHE A O 1
ATOM 1268 N N . SER A 1 166 ? -14.282 7.512 -1.155 1.00 91.69 166 SER A N 1
ATOM 1269 C CA . SER A 1 166 ? -15.394 6.898 -1.883 1.00 91.69 166 SER A CA 1
ATOM 1270 C C . SER A 1 166 ? -16.665 7.756 -1.893 1.00 91.69 166 SER A C 1
ATOM 1272 O O . SER A 1 166 ? -17.573 7.473 -2.678 1.00 91.69 166 SER A O 1
ATOM 1274 N N . LYS A 1 167 ? -16.750 8.787 -1.034 1.00 90.25 167 LYS A N 1
ATOM 1275 C CA . LYS A 1 167 ? -17.935 9.639 -0.820 1.00 90.25 167 LYS A CA 1
ATOM 1276 C C . LYS A 1 167 ? -19.202 8.837 -0.523 1.00 90.25 167 LYS A C 1
ATOM 1278 O O . LYS A 1 167 ? -20.308 9.268 -0.851 1.00 90.25 167 LYS A O 1
ATOM 1283 N N . THR A 1 168 ? -19.035 7.645 0.038 1.00 82.44 168 THR A N 1
ATOM 1284 C CA . THR A 1 168 ? -20.139 6.759 0.378 1.00 82.44 168 THR A CA 1
ATOM 1285 C C . THR A 1 168 ? -20.377 6.835 1.870 1.00 82.44 168 THR A C 1
ATOM 1287 O O . THR A 1 168 ? -19.455 6.628 2.654 1.00 82.44 168 THR A O 1
ATOM 1290 N N . ASP A 1 169 ? -21.617 7.118 2.243 1.00 81.38 169 ASP A N 1
ATOM 1291 C CA . ASP A 1 169 ? -22.069 7.057 3.625 1.00 81.38 169 ASP A CA 1
ATOM 1292 C C . ASP A 1 169 ? -22.725 5.693 3.875 1.00 81.38 169 ASP A C 1
ATOM 1294 O O . ASP A 1 169 ? -23.611 5.294 3.114 1.00 81.38 169 ASP A O 1
ATOM 1298 N N . MET A 1 170 ? -22.225 4.959 4.874 1.00 78.69 170 MET A N 1
ATOM 1299 C CA . MET A 1 170 ? -22.689 3.630 5.314 1.00 78.69 170 MET A CA 1
ATOM 1300 C C . MET A 1 170 ? -23.161 2.695 4.175 1.00 78.69 170 MET A C 1
ATOM 1302 O O . MET A 1 170 ? -24.359 2.422 4.024 1.00 78.69 170 MET A O 1
ATOM 1306 N N . PRO A 1 171 ? -22.242 2.181 3.334 1.00 82.62 171 PRO A N 1
ATOM 1307 C CA . PRO A 1 171 ? -22.615 1.295 2.238 1.00 82.62 171 PRO A CA 1
ATOM 1308 C C . PRO A 1 171 ? -23.256 -0.000 2.749 1.00 82.62 171 PRO A C 1
ATOM 1310 O O . PRO A 1 171 ? -22.615 -0.798 3.422 1.00 82.62 171 PRO A O 1
ATOM 1313 N N . ALA A 1 172 ? -24.488 -0.282 2.315 1.00 85.00 172 ALA A N 1
ATOM 1314 C CA . ALA A 1 172 ? -25.180 -1.528 2.667 1.00 85.00 172 ALA A CA 1
ATOM 1315 C C . ALA A 1 172 ? -24.472 -2.801 2.154 1.00 85.00 172 ALA A C 1
ATOM 1317 O O . ALA A 1 172 ? -24.704 -3.892 2.672 1.00 85.00 172 ALA A O 1
ATOM 1318 N N . LYS A 1 173 ? -23.659 -2.690 1.092 1.00 91.81 173 LYS A N 1
ATOM 1319 C CA . LYS A 1 173 ? -22.862 -3.785 0.516 1.00 91.81 173 LYS A CA 1
ATOM 1320 C C . LYS A 1 173 ? -21.542 -3.244 -0.022 1.00 91.81 173 LYS A C 1
ATOM 1322 O O . LYS A 1 173 ? -21.544 -2.260 -0.760 1.00 91.81 173 LYS A O 1
ATOM 1327 N N . VAL A 1 174 ? -20.445 -3.933 0.286 1.00 92.62 174 VAL A N 1
ATOM 1328 C CA . VAL A 1 174 ? -19.082 -3.585 -0.143 1.00 92.62 174 VAL A CA 1
ATOM 1329 C C . VAL A 1 174 ? -18.438 -4.794 -0.820 1.00 92.62 174 VAL A C 1
ATOM 1331 O O . VAL A 1 174 ? -18.641 -5.927 -0.390 1.00 92.62 174 VAL A O 1
ATOM 1334 N N . LEU A 1 175 ? -17.680 -4.552 -1.893 1.00 94.25 175 LEU A N 1
ATOM 1335 C CA . LEU A 1 175 ? -16.821 -5.545 -2.537 1.00 94.25 175 LEU A CA 1
ATOM 1336 C C . LEU A 1 175 ? -15.361 -5.141 -2.319 1.00 94.25 175 LEU A C 1
ATOM 1338 O O . LEU A 1 175 ? -14.919 -4.131 -2.862 1.00 94.25 175 LEU A O 1
ATOM 1342 N N . ASP A 1 176 ? -14.633 -5.946 -1.556 1.00 95.00 176 ASP A N 1
ATOM 1343 C CA . ASP A 1 176 ? -13.212 -5.755 -1.265 1.00 95.00 176 ASP A CA 1
ATOM 1344 C C . ASP A 1 176 ? -12.371 -6.661 -2.184 1.00 95.00 176 ASP A C 1
ATOM 1346 O O . ASP A 1 176 ? -12.226 -7.864 -1.949 1.00 95.00 176 ASP A O 1
ATOM 1350 N N . VAL A 1 177 ? -11.902 -6.109 -3.309 1.00 96.12 177 VAL A N 1
ATOM 1351 C CA . VAL A 1 177 ? -11.117 -6.856 -4.306 1.00 96.12 177 VAL A CA 1
ATOM 1352 C C . VAL A 1 177 ? -9.659 -6.898 -3.866 1.00 96.12 177 VAL A C 1
ATOM 1354 O O . VAL A 1 177 ? -8.961 -5.890 -3.934 1.00 96.12 177 VAL A O 1
ATOM 1357 N N . GLY A 1 178 ? -9.191 -8.084 -3.475 1.00 94.62 178 GLY A N 1
ATOM 1358 C CA . GLY A 1 178 ? -7.867 -8.239 -2.871 1.00 94.62 178 GLY A CA 1
ATOM 1359 C C . GLY A 1 178 ? -7.885 -7.931 -1.375 1.00 94.62 178 GLY A C 1
ATOM 1360 O O . GLY A 1 178 ? -7.023 -7.212 -0.883 1.00 94.62 178 GLY A O 1
ATOM 1361 N N . CYS A 1 179 ? -8.853 -8.503 -0.655 1.00 94.94 179 CYS A N 1
ATOM 1362 C CA . CYS A 1 179 ? -9.103 -8.257 0.768 1.00 94.94 179 CYS A CA 1
ATOM 1363 C C . CYS A 1 179 ? -7.969 -8.685 1.725 1.00 94.94 179 CYS A C 1
ATOM 1365 O O . CYS A 1 179 ? -8.052 -8.439 2.931 1.00 94.94 179 CYS A O 1
ATOM 1367 N N . GLY A 1 180 ? -6.915 -9.338 1.219 1.00 93.44 180 GLY A N 1
ATOM 1368 C CA . GLY A 1 180 ? -5.832 -9.896 2.029 1.00 93.44 180 GLY A CA 1
ATOM 1369 C C . GLY A 1 180 ? -6.370 -10.868 3.082 1.00 93.44 180 GLY A C 1
ATOM 1370 O O . GLY A 1 180 ? -7.233 -11.691 2.792 1.00 93.44 180 GLY A O 1
ATOM 1371 N N . ILE A 1 181 ? -5.913 -10.724 4.328 1.00 92.38 181 ILE A N 1
ATOM 1372 C CA . ILE A 1 181 ? -6.416 -11.486 5.491 1.00 92.38 181 ILE A CA 1
ATOM 1373 C C . ILE A 1 181 ? -7.736 -10.928 6.067 1.00 92.38 181 ILE A C 1
ATOM 1375 O O . ILE A 1 181 ? -8.207 -11.356 7.125 1.00 92.38 181 ILE A O 1
ATOM 1379 N N . GLY A 1 182 ? -8.346 -9.945 5.398 1.00 94.50 182 GLY A N 1
ATOM 1380 C CA . GLY A 1 182 ? -9.705 -9.479 5.670 1.00 94.50 182 GLY A CA 1
ATOM 1381 C C . GLY A 1 182 ? -9.870 -8.447 6.789 1.00 94.50 182 GLY A C 1
ATOM 1382 O O . GLY A 1 182 ? -11.010 -8.197 7.181 1.00 94.50 182 GLY A O 1
ATOM 1383 N N . GLY A 1 183 ? -8.799 -7.835 7.310 1.00 95.12 183 GLY A N 1
ATOM 1384 C CA . GLY A 1 183 ? -8.903 -6.802 8.356 1.00 95.12 183 GLY A CA 1
ATOM 1385 C C . GLY A 1 183 ? -9.776 -5.618 7.944 1.00 95.12 183 GLY A C 1
ATOM 1386 O O . GLY A 1 183 ? -10.718 -5.271 8.651 1.00 95.12 183 GLY A O 1
ATOM 1387 N N . THR A 1 184 ? -9.552 -5.071 6.745 1.00 95.31 184 THR A N 1
ATOM 1388 C CA . THR A 1 184 ? -10.353 -3.969 6.182 1.00 95.31 184 THR A CA 1
ATOM 1389 C C . THR A 1 184 ? -11.826 -4.342 6.056 1.00 95.31 184 THR A C 1
ATOM 1391 O O . THR A 1 184 ? -12.690 -3.619 6.548 1.00 95.31 184 THR A O 1
ATOM 1394 N N . SER A 1 185 ? -12.120 -5.509 5.481 1.00 95.50 185 SER A N 1
ATOM 1395 C CA . SER A 1 185 ? -13.486 -6.025 5.363 1.00 95.50 185 SER A CA 1
ATOM 1396 C C . SER A 1 185 ? -14.187 -6.165 6.724 1.00 95.50 185 SER A C 1
ATOM 1398 O O . SER A 1 185 ? -15.311 -5.688 6.884 1.00 95.50 185 SER A O 1
ATOM 1400 N N . ARG A 1 186 ? -13.534 -6.773 7.729 1.00 95.06 186 ARG A N 1
ATOM 1401 C CA . ARG A 1 186 ? -14.103 -6.917 9.085 1.00 95.06 186 ARG A CA 1
ATOM 1402 C C . ARG A 1 186 ? -14.290 -5.575 9.780 1.00 95.06 186 ARG A C 1
ATOM 1404 O O . ARG A 1 186 ? -15.277 -5.401 10.487 1.00 95.06 186 ARG A O 1
ATOM 1411 N N . TYR A 1 187 ? -13.345 -4.656 9.605 1.00 94.00 187 TYR A N 1
ATOM 1412 C CA . TYR A 1 187 ? -13.420 -3.325 10.187 1.00 94.00 187 TYR A CA 1
ATOM 1413 C C . TYR A 1 187 ? -14.622 -2.557 9.636 1.00 94.00 187 TYR A C 1
ATOM 1415 O O . TYR A 1 187 ? -15.445 -2.103 10.421 1.00 94.00 187 TYR A O 1
ATOM 1423 N N . ILE A 1 188 ? -14.787 -2.509 8.309 1.00 92.81 188 ILE A N 1
ATOM 1424 C CA . ILE A 1 188 ? -15.928 -1.846 7.659 1.00 92.81 188 ILE A CA 1
ATOM 1425 C C . ILE A 1 188 ? -17.254 -2.483 8.089 1.00 92.81 188 ILE A C 1
ATOM 1427 O O . ILE A 1 188 ? -18.202 -1.763 8.366 1.00 92.81 188 ILE A O 1
ATOM 1431 N N . ALA A 1 189 ? -17.322 -3.815 8.184 1.00 93.12 189 ALA A N 1
ATOM 1432 C CA . ALA A 1 189 ? -18.546 -4.522 8.563 1.00 93.12 189 ALA A CA 1
ATOM 1433 C C . ALA A 1 189 ? -18.988 -4.301 10.025 1.00 93.12 189 ALA A C 1
ATOM 1435 O O . ALA A 1 189 ? -20.141 -4.574 10.347 1.00 93.12 189 ALA A O 1
ATOM 1436 N N . LYS A 1 190 ? -18.082 -3.871 10.915 1.00 91.56 190 LYS A N 1
ATOM 1437 C CA . LYS A 1 190 ? -18.386 -3.571 12.327 1.00 91.56 190 LYS A CA 1
ATOM 1438 C C . LYS A 1 190 ? -18.880 -2.142 12.557 1.00 91.56 190 LYS A C 1
ATOM 1440 O O . LYS A 1 190 ? -19.348 -1.864 13.660 1.00 91.56 190 LYS A O 1
ATOM 1445 N N . ARG A 1 191 ? -18.688 -1.249 11.586 1.00 81.25 191 ARG A N 1
ATOM 1446 C CA . ARG A 1 191 ? -19.172 0.134 11.655 1.00 81.25 191 ARG A CA 1
ATOM 1447 C C . ARG A 1 191 ? -20.670 0.171 11.395 1.00 81.25 191 ARG A C 1
ATOM 1449 O O . ARG A 1 191 ? -21.324 1.000 12.057 1.00 81.25 191 ARG A O 1
#

Secondary structure (DSSP, 8-state):
--PPP--------------PPPPPPP------THHHHHHHHHHHHHHHHHT-THHHHHHHHTTSSSS---GGG--HHHHHHHHHHHHHHHHHHHHHHS-SS---TTTTHHHHHHHHHHHHTHHHHHHTT--SPPP--TTTS--SSS----HHHHHHHHHHHHHHHTT-SS-SS---TT-TTSHHHHHHHH-

Radius of gyration: 26.5 Å; chains: 1; bounding box: 63×70×62 Å